Protein AF-A0AAE4T4E2-F1 (afdb_monomer_lite)

Sequence (220 aa):
MDDKKIVLGTFIIVILISVMVYINGGASNVQEKHRLCSAGNLYVLLDVYYPGELRATGYEIKDDRIVLHFHSEGSGDLKVNHANFTISCIPENLSPGLFEVSVDGKTFRPSCEGVLTTPVPSKTSNSERSVWYLASPYNLSKIALIELPEGYSFRELNLENRTLVIKVSTGGNVGSTVVKSELLAEGWEKIIYTDGSSTWRGKKSVMGNGECPVWISPTS

pLDDT: mean 81.19, std 20.77, range [33.19, 98.44]

Foldseek 3Di:
DDDDDDPPPPPPVVVVVVVVVVPPPPPPPPVVPLLFFDAFKEKEKEWEFEFAEKDWDAWDDDSQAIETEIEHPDGHDTDIYIDIYIDRTDGPDPDQVRYWYAYPNDIDTFFFWFDPPDFDDDPDPGDYGYTYTYYYPDQQLQKEKEFDPPQKDWDDWDADPLETETAIAGRDDDRIDIDGHPVSVPRHDWYWYDPPPDIFTKDWDFRGDGRHHIYIYTDD

Radius of gyration: 29.6 Å; chains: 1; bounding box: 60×54×114 Å

Organism: NCBI:txid90909

Secondary structure (DSSP, 8-state):
---------SSSSSTTTTTTTSSSS---------TTEESSEEEEEEEEEEES-EEEEEEEEETTEEEEEEEE----SEEEEEEEEEESSEES---GGGEEEEETTEEE-EEEEE--SS-----SSS-EEEEEEEE-SS-GGGEEEEE--TTEEEEEEEEETTEEEEEEEES---SEEEEE-GGGTS---EEEEE-SS-EEEEEEEE-EEES-PEEEEE--

Structure (mmCIF, N/CA/C/O backbone):
data_AF-A0AAE4T4E2-F1
#
_entry.id   AF-A0AAE4T4E2-F1
#
loop_
_atom_site.group_PDB
_atom_site.id
_atom_site.type_symbol
_atom_site.label_atom_id
_atom_site.label_alt_id
_atom_site.label_comp_id
_atom_site.label_asym_id
_atom_site.label_entity_id
_atom_site.label_seq_id
_atom_site.pdbx_PDB_ins_code
_atom_site.Cartn_x
_atom_site.Cartn_y
_atom_site.Cartn_z
_atom_site.occupancy
_atom_site.B_iso_or_equiv
_atom_site.auth_seq_id
_atom_site.auth_comp_id
_atom_site.auth_asym_id
_atom_site.auth_atom_id
_atom_site.pdbx_PDB_model_num
ATOM 1 N N . MET A 1 1 ? 36.424 -30.338 -86.422 1.00 38.72 1 MET A N 1
ATOM 2 C CA . MET A 1 1 ? 36.812 -29.871 -85.081 1.00 38.72 1 MET A CA 1
ATOM 3 C C . MET A 1 1 ? 36.161 -28.524 -84.868 1.00 38.72 1 MET A C 1
ATOM 5 O O . MET A 1 1 ? 36.076 -27.759 -85.818 1.00 38.72 1 MET A O 1
ATOM 9 N N . ASP A 1 2 ? 35.700 -28.337 -83.641 1.00 34.25 2 ASP A N 1
ATOM 10 C CA . ASP A 1 2 ? 35.340 -27.083 -82.985 1.00 34.25 2 ASP A CA 1
ATOM 11 C C . ASP A 1 2 ? 33.935 -26.479 -83.162 1.00 34.25 2 ASP A C 1
ATOM 13 O O . ASP A 1 2 ? 33.511 -26.002 -84.209 1.00 34.25 2 ASP A O 1
ATOM 17 N N . ASP A 1 3 ? 33.280 -26.486 -81.996 1.00 34.81 3 ASP A N 1
ATOM 18 C CA . ASP A 1 3 ? 32.623 -25.350 -81.357 1.00 34.81 3 ASP A CA 1
ATOM 19 C C . ASP A 1 3 ? 31.150 -25.060 -81.661 1.00 34.81 3 ASP A C 1
ATOM 21 O O . ASP A 1 3 ? 30.750 -24.054 -82.240 1.00 34.81 3 ASP A O 1
ATOM 25 N N . LYS A 1 4 ? 30.315 -25.876 -81.000 1.00 45.84 4 LYS A N 1
ATOM 26 C CA . LYS A 1 4 ? 29.168 -25.362 -80.239 1.00 45.84 4 LYS A CA 1
ATOM 27 C C . LYS A 1 4 ? 29.656 -24.306 -79.238 1.00 45.84 4 LYS A C 1
ATOM 29 O O . LYS A 1 4 ? 30.196 -24.665 -78.193 1.00 45.84 4 LYS A O 1
ATOM 34 N N . LYS A 1 5 ? 29.386 -23.024 -79.495 1.00 42.31 5 LYS A N 1
ATOM 35 C CA . LYS A 1 5 ? 29.423 -21.982 -78.461 1.00 42.31 5 LYS A CA 1
ATOM 36 C C . LYS A 1 5 ? 28.176 -21.095 -78.484 1.00 42.31 5 LYS A C 1
ATOM 38 O O . LYS A 1 5 ? 28.020 -20.218 -79.318 1.00 42.31 5 LYS A O 1
ATOM 43 N N . ILE A 1 6 ? 27.324 -21.368 -77.494 1.00 40.97 6 ILE A N 1
ATOM 44 C CA . ILE A 1 6 ? 26.799 -20.390 -76.531 1.00 40.97 6 ILE A CA 1
ATOM 45 C C . ILE A 1 6 ? 25.967 -19.246 -77.137 1.00 40.97 6 ILE A C 1
ATOM 47 O O . ILE A 1 6 ? 26.426 -18.121 -77.293 1.00 40.97 6 ILE A O 1
ATOM 51 N N . VAL A 1 7 ? 24.672 -19.510 -77.326 1.00 43.94 7 VAL A N 1
ATOM 52 C CA . VAL A 1 7 ? 23.626 -18.492 -77.138 1.00 43.94 7 VAL A CA 1
ATOM 53 C C . VAL A 1 7 ? 23.052 -18.710 -75.739 1.00 43.94 7 VAL A C 1
ATOM 55 O O . VAL A 1 7 ? 22.057 -19.398 -75.547 1.00 43.94 7 VAL A O 1
ATOM 58 N N . LEU A 1 8 ? 23.751 -18.183 -74.736 1.00 39.91 8 LEU A N 1
ATOM 59 C CA . LEU A 1 8 ? 23.249 -18.033 -73.365 1.00 39.91 8 LEU A CA 1
ATOM 60 C C . LEU A 1 8 ? 23.704 -16.670 -72.815 1.00 39.91 8 LEU A C 1
ATOM 62 O O . LEU A 1 8 ? 24.197 -16.544 -71.701 1.00 39.91 8 LEU A O 1
ATOM 66 N N . GLY A 1 9 ? 23.605 -15.645 -73.663 1.00 43.22 9 GLY A N 1
ATOM 67 C CA . GLY A 1 9 ? 24.105 -14.289 -73.428 1.00 43.22 9 GLY A CA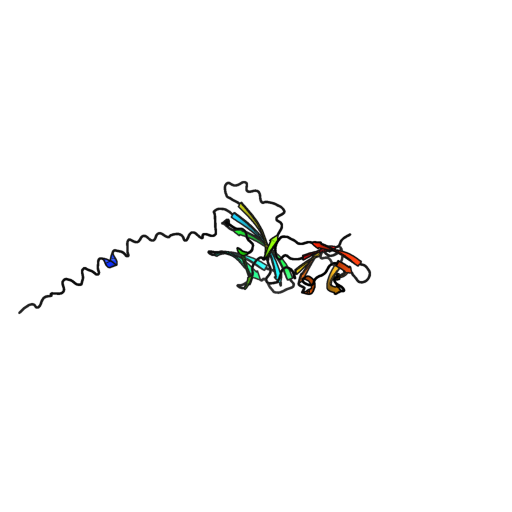 1
ATOM 68 C C . GLY A 1 9 ? 23.012 -13.272 -73.109 1.00 43.22 9 GLY A C 1
ATOM 69 O O . GLY A 1 9 ? 23.119 -12.126 -73.530 1.00 43.22 9 GLY A O 1
ATOM 70 N N . THR A 1 10 ? 21.927 -13.667 -72.432 1.00 47.94 10 THR A N 1
ATOM 71 C CA . THR A 1 10 ? 20.860 -12.705 -72.064 1.00 47.94 10 THR A CA 1
ATOM 72 C C . THR A 1 10 ? 20.158 -12.998 -70.732 1.00 47.94 10 THR A C 1
ATOM 74 O O . THR A 1 10 ? 19.225 -12.294 -70.373 1.00 47.94 10 THR A O 1
ATOM 77 N N . PHE A 1 11 ? 20.631 -13.973 -69.943 1.00 43.72 11 PHE A N 1
ATOM 78 C CA . PHE A 1 11 ? 20.032 -14.309 -68.637 1.00 43.72 11 PHE A CA 1
ATOM 79 C C . PHE A 1 11 ? 20.919 -14.018 -67.411 1.00 43.72 11 PHE A C 1
ATOM 81 O O . PHE A 1 11 ? 20.489 -14.244 -66.287 1.00 43.72 11 PHE A O 1
ATOM 88 N N . ILE A 1 12 ? 22.128 -13.467 -67.593 1.00 47.09 12 ILE A N 1
ATOM 89 C CA . ILE A 1 12 ? 23.074 -13.196 -66.483 1.00 47.09 12 ILE A CA 1
ATOM 90 C C . ILE A 1 12 ? 23.246 -11.690 -66.180 1.00 47.09 12 ILE A C 1
ATOM 92 O O . ILE A 1 12 ? 23.822 -11.327 -65.161 1.00 47.09 12 ILE A O 1
ATOM 96 N N . ILE A 1 13 ? 22.662 -10.784 -66.974 1.00 42.72 13 ILE A N 1
ATOM 97 C CA . ILE A 1 13 ? 22.775 -9.327 -66.733 1.00 42.72 13 ILE A CA 1
ATOM 98 C C . ILE A 1 13 ? 21.615 -8.759 -65.887 1.00 42.72 13 ILE A C 1
ATOM 100 O O . ILE A 1 13 ? 21.721 -7.657 -65.362 1.00 42.72 13 ILE A O 1
ATOM 104 N N . VAL A 1 14 ? 20.550 -9.529 -65.630 1.00 43.84 14 VAL A N 1
ATOM 105 C CA . VAL A 1 14 ? 19.450 -9.086 -64.742 1.00 43.84 14 VAL A CA 1
ATOM 106 C C . VAL A 1 14 ? 19.692 -9.439 -63.265 1.00 43.84 14 VAL A C 1
ATOM 108 O O . VAL A 1 14 ? 19.104 -8.818 -62.388 1.00 43.84 14 VAL A O 1
ATOM 111 N N . ILE A 1 15 ? 20.627 -10.343 -62.948 1.00 45.81 15 ILE A N 1
ATOM 112 C CA . ILE A 1 15 ? 20.915 -10.725 -61.549 1.00 45.81 15 ILE A CA 1
ATOM 113 C C . ILE A 1 15 ? 21.955 -9.800 -60.882 1.00 45.81 15 ILE A C 1
ATOM 115 O O . ILE A 1 15 ? 22.017 -9.721 -59.658 1.00 45.81 15 ILE A O 1
ATOM 119 N N . LEU A 1 16 ? 22.716 -9.007 -61.647 1.00 41.16 16 LEU A N 1
ATOM 120 C CA . LEU A 1 16 ? 23.707 -8.079 -61.078 1.00 41.16 16 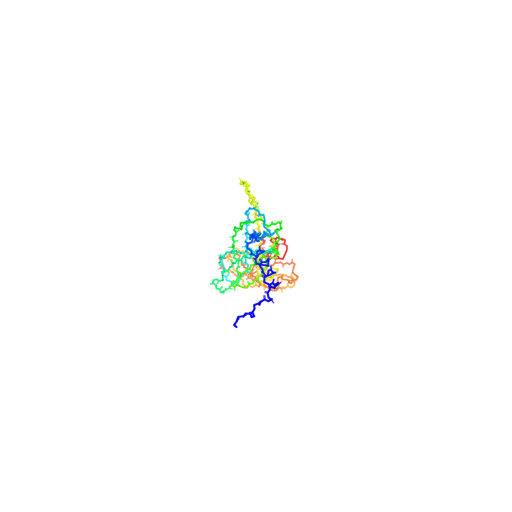LEU A CA 1
ATOM 121 C C . LEU A 1 16 ? 23.150 -6.698 -60.692 1.00 41.16 16 LEU A C 1
ATOM 123 O O . LEU A 1 16 ? 23.793 -5.989 -59.923 1.00 41.16 16 LEU A O 1
ATOM 127 N N . ILE A 1 17 ? 21.934 -6.335 -61.117 1.00 43.47 17 ILE A N 1
ATOM 128 C CA . ILE A 1 17 ? 21.274 -5.094 -60.660 1.00 43.47 17 ILE A CA 1
ATOM 129 C C . ILE A 1 17 ? 20.487 -5.324 -59.354 1.00 43.47 17 ILE A C 1
ATOM 131 O O . ILE A 1 17 ? 20.282 -4.393 -58.581 1.00 43.47 17 ILE A O 1
ATOM 135 N N . SER A 1 18 ? 20.145 -6.571 -59.019 1.00 40.94 18 SER A N 1
ATOM 136 C CA . SER A 1 18 ? 19.473 -6.904 -57.752 1.00 40.94 18 SER A CA 1
ATOM 137 C C . SER A 1 18 ? 20.423 -7.010 -56.551 1.00 40.94 18 SER A C 1
ATOM 139 O O . SER A 1 18 ? 19.967 -6.947 -55.414 1.00 40.94 18 SER A O 1
ATOM 141 N N . VAL A 1 19 ? 21.738 -7.130 -56.772 1.00 41.34 19 VAL A N 1
ATOM 142 C CA . VAL A 1 19 ? 22.741 -7.214 -55.687 1.00 41.34 19 VAL A CA 1
ATOM 143 C C . VAL A 1 19 ? 23.353 -5.844 -55.356 1.00 41.34 19 VAL A C 1
ATOM 145 O O . VAL A 1 19 ? 23.861 -5.640 -54.256 1.00 41.34 19 VAL A O 1
ATOM 148 N N . MET A 1 20 ? 23.213 -4.847 -56.237 1.00 33.91 20 MET A N 1
ATOM 149 C CA . MET A 1 20 ? 23.717 -3.485 -56.001 1.00 33.91 20 MET A CA 1
ATOM 150 C C . MET A 1 20 ? 22.692 -2.532 -55.356 1.00 33.91 20 MET A C 1
ATOM 152 O O . MET A 1 20 ? 22.983 -1.356 -55.164 1.00 33.91 20 MET A O 1
ATOM 156 N N . VAL A 1 21 ? 21.518 -3.040 -54.964 1.00 39.31 21 VAL A N 1
ATOM 157 C CA . VAL A 1 21 ? 20.563 -2.337 -54.081 1.00 39.31 21 VAL A CA 1
ATOM 158 C C . VAL A 1 21 ? 20.722 -2.778 -52.616 1.00 39.31 21 VAL A C 1
ATOM 160 O O . VAL A 1 21 ? 20.246 -2.099 -51.714 1.00 39.31 21 VAL A O 1
ATOM 163 N N . TYR A 1 22 ? 21.478 -3.849 -52.341 1.00 39.44 22 TYR A N 1
ATOM 164 C CA . TYR A 1 22 ? 21.627 -4.395 -50.984 1.00 39.44 22 TYR A CA 1
ATOM 165 C C . TYR A 1 22 ? 22.877 -3.925 -50.217 1.00 39.44 22 TYR A C 1
ATOM 167 O O . TYR A 1 22 ? 23.064 -4.318 -49.071 1.00 39.44 22 TYR A O 1
ATOM 175 N N . ILE A 1 23 ? 23.737 -3.082 -50.809 1.00 44.41 23 ILE A N 1
ATOM 176 C CA . ILE A 1 23 ? 24.996 -2.631 -50.166 1.00 44.41 23 ILE A CA 1
ATOM 177 C C . ILE A 1 23 ? 25.079 -1.099 -49.990 1.00 44.41 23 ILE A C 1
ATOM 179 O O . ILE A 1 23 ? 25.973 -0.611 -49.314 1.00 44.41 23 ILE A O 1
ATOM 183 N N . ASN A 1 24 ? 24.104 -0.324 -50.481 1.00 38.03 24 ASN A N 1
ATOM 184 C CA . ASN A 1 24 ? 24.033 1.131 -50.241 1.00 38.03 24 ASN A CA 1
ATOM 185 C C . ASN A 1 24 ? 22.690 1.609 -49.666 1.00 38.03 24 ASN A C 1
ATOM 187 O O . ASN A 1 24 ? 22.412 2.807 -49.630 1.00 38.03 24 ASN A O 1
ATOM 191 N N . GLY A 1 25 ? 21.875 0.690 -49.147 1.00 33.44 25 GLY A N 1
ATOM 192 C CA . GLY A 1 25 ? 20.844 1.031 -48.174 1.00 33.44 25 GLY A CA 1
ATOM 193 C C . GLY A 1 25 ? 21.526 1.249 -46.836 1.00 33.44 25 GLY A C 1
ATOM 194 O O . GLY A 1 25 ? 21.611 0.320 -46.038 1.00 33.44 25 GLY A O 1
ATOM 195 N N . GLY A 1 26 ? 22.086 2.445 -46.640 1.00 33.19 26 GLY A N 1
ATOM 196 C CA . GLY A 1 26 ? 22.621 2.868 -45.359 1.00 33.19 26 GLY A CA 1
ATOM 197 C C . GLY A 1 26 ? 21.650 2.449 -44.267 1.00 33.19 26 GLY A C 1
ATOM 198 O O . GLY A 1 26 ? 20.480 2.836 -44.291 1.00 33.19 26 GLY A O 1
ATOM 199 N N . ALA A 1 27 ? 22.151 1.632 -43.344 1.00 38.75 27 ALA A N 1
ATOM 200 C CA . ALA A 1 27 ? 21.569 1.453 -42.036 1.00 38.75 27 ALA A CA 1
ATOM 201 C C . ALA A 1 27 ? 21.537 2.839 -41.382 1.00 38.75 27 ALA A C 1
ATOM 203 O O . ALA A 1 27 ? 22.400 3.216 -40.593 1.00 38.75 27 ALA A O 1
ATOM 204 N N . SER A 1 28 ? 20.529 3.633 -41.740 1.00 34.91 28 SER A N 1
ATOM 205 C CA . SER A 1 28 ? 19.923 4.515 -40.779 1.00 34.91 28 SER A CA 1
ATOM 206 C C . SER A 1 28 ? 19.414 3.555 -39.720 1.00 34.91 28 SER A C 1
ATOM 208 O O . SER A 1 28 ? 18.360 2.939 -39.862 1.00 34.91 28 SER A O 1
ATOM 210 N N . ASN A 1 29 ? 20.227 3.378 -38.678 1.00 37.19 29 ASN A N 1
ATOM 211 C CA . ASN A 1 29 ? 19.697 3.261 -37.339 1.00 37.19 29 ASN A CA 1
ATOM 212 C C . ASN A 1 29 ? 18.736 4.443 -37.197 1.00 37.19 29 ASN A C 1
ATOM 214 O O . ASN A 1 29 ? 19.106 5.514 -36.714 1.00 37.19 29 ASN A O 1
ATOM 218 N N . VAL A 1 30 ? 17.501 4.265 -37.670 1.00 40.22 30 VAL A N 1
ATOM 219 C CA . VAL A 1 30 ? 16.350 4.902 -37.069 1.00 40.22 30 VAL A CA 1
ATOM 220 C C . VAL A 1 30 ? 16.374 4.296 -35.686 1.00 40.22 30 VAL A C 1
ATOM 222 O O . VAL A 1 30 ? 15.846 3.217 -35.451 1.00 40.22 30 VAL A O 1
ATOM 225 N N . GLN A 1 31 ? 17.165 4.936 -34.827 1.00 42.56 31 GLN A N 1
ATOM 226 C CA . GLN A 1 31 ? 17.115 4.790 -33.398 1.00 42.56 31 GLN A CA 1
ATOM 227 C C . GLN A 1 31 ? 15.632 4.905 -33.106 1.00 42.56 31 GLN A C 1
ATOM 229 O O . GLN A 1 31 ? 15.051 5.975 -33.310 1.00 42.56 31 GLN A O 1
ATOM 234 N N . GLU A 1 32 ? 15.013 3.755 -32.849 1.00 40.81 32 GLU A N 1
ATOM 235 C CA . GLU A 1 32 ? 13.593 3.633 -32.610 1.00 40.81 32 GLU A CA 1
ATOM 236 C C . GLU A 1 32 ? 13.351 4.544 -31.422 1.00 40.81 32 GLU A C 1
ATOM 238 O O . GLU A 1 32 ? 13.807 4.305 -30.305 1.00 40.81 32 GLU A O 1
ATOM 243 N N . LYS A 1 33 ? 12.863 5.741 -31.737 1.00 44.88 33 LYS A N 1
ATOM 244 C CA . LYS A 1 33 ? 12.811 6.843 -30.799 1.00 44.88 33 LYS A CA 1
ATOM 245 C C . LYS A 1 33 ? 11.698 6.432 -29.862 1.00 44.88 33 LYS A C 1
ATOM 247 O O . LYS A 1 33 ? 10.543 6.648 -30.219 1.00 44.88 33 LYS A O 1
ATOM 252 N N . HIS A 1 34 ? 12.042 5.753 -28.762 1.00 51.84 34 HIS A N 1
ATOM 253 C CA . HIS A 1 34 ? 11.082 5.272 -27.776 1.00 51.84 34 HIS A CA 1
ATOM 254 C C . HIS A 1 34 ? 10.158 6.443 -27.451 1.00 51.84 34 HIS A C 1
ATOM 256 O O . HIS A 1 34 ? 10.552 7.427 -26.821 1.00 51.84 34 HIS A O 1
ATOM 262 N N . ARG A 1 35 ? 8.943 6.377 -28.001 1.00 64.50 35 ARG A N 1
ATOM 263 C CA . ARG A 1 35 ? 8.012 7.509 -28.096 1.00 64.50 35 ARG A CA 1
ATOM 264 C C . ARG A 1 35 ? 7.455 7.909 -26.733 1.00 64.50 35 ARG A C 1
ATOM 266 O O . ARG A 1 35 ? 6.768 8.914 -26.626 1.00 64.50 35 ARG A O 1
ATOM 273 N N . LEU A 1 36 ? 7.766 7.113 -25.715 1.00 72.44 36 LEU A N 1
ATOM 274 C CA . LEU A 1 36 ? 7.359 7.291 -24.338 1.00 72.44 36 LEU A CA 1
ATOM 275 C C . LEU A 1 36 ? 8.031 8.491 -23.668 1.00 72.44 36 LEU A C 1
ATOM 277 O O . LEU A 1 36 ? 7.445 9.085 -22.774 1.00 72.44 36 LEU A O 1
ATOM 281 N N . CYS A 1 37 ? 9.261 8.821 -24.068 1.00 77.25 37 CYS A N 1
ATOM 282 C CA . CYS A 1 37 ? 10.200 9.549 -23.223 1.00 77.25 37 CYS A CA 1
ATOM 283 C C . CYS A 1 37 ? 10.711 10.854 -23.851 1.00 77.25 37 CYS A C 1
ATOM 285 O O . CYS A 1 37 ? 11.265 10.870 -24.950 1.00 77.25 37 CYS A O 1
ATOM 287 N N . SER A 1 38 ? 10.611 11.944 -23.091 1.00 82.19 38 SER A N 1
ATOM 288 C CA . SER A 1 38 ? 11.329 13.202 -23.324 1.00 82.19 38 SER A CA 1
ATOM 289 C C . SER A 1 38 ? 12.626 13.256 -22.503 1.00 82.19 38 SER A C 1
ATOM 291 O O . SER A 1 38 ? 12.815 12.476 -21.565 1.00 82.19 38 SER A O 1
ATOM 293 N N . ALA A 1 39 ? 13.537 14.167 -22.859 1.00 83.56 39 ALA A N 1
ATOM 294 C CA . ALA A 1 39 ? 14.768 14.385 -22.103 1.00 83.56 39 ALA A CA 1
ATOM 295 C C . ALA A 1 39 ? 14.471 14.898 -20.682 1.00 83.56 39 ALA A C 1
ATOM 297 O O . ALA A 1 39 ? 13.580 15.722 -20.479 1.00 83.56 39 ALA A O 1
ATOM 298 N N . GLY A 1 40 ? 15.243 14.434 -19.703 1.00 85.00 40 GLY A N 1
ATOM 299 C CA . GLY A 1 40 ? 15.117 14.827 -18.300 1.00 85.00 40 GLY A CA 1
ATOM 300 C C . GLY A 1 40 ? 15.195 13.633 -17.358 1.00 85.00 40 GLY A C 1
ATOM 301 O O . GLY A 1 40 ? 15.451 12.514 -17.797 1.00 85.00 40 GLY A O 1
ATOM 302 N N . ASN A 1 41 ? 14.964 13.884 -16.071 1.00 87.94 41 ASN A N 1
ATOM 303 C CA . ASN A 1 41 ? 14.926 12.846 -15.043 1.00 87.94 41 ASN A CA 1
ATOM 304 C C . ASN A 1 41 ? 13.558 12.809 -14.357 1.00 87.94 41 ASN A C 1
ATOM 306 O O . ASN A 1 41 ? 13.032 13.841 -13.934 1.00 87.94 41 ASN A O 1
ATOM 310 N N . LEU A 1 42 ? 13.008 11.611 -14.200 1.00 88.94 42 LEU A N 1
ATOM 311 C CA . LEU A 1 42 ? 11.843 11.357 -13.367 1.00 88.94 42 LEU A CA 1
ATOM 312 C C . LEU A 1 42 ? 12.277 10.640 -12.085 1.00 88.94 42 LEU A C 1
ATOM 314 O O . LEU A 1 42 ? 12.846 9.551 -12.135 1.00 88.94 42 LEU A O 1
ATOM 318 N N . TYR A 1 43 ? 11.955 11.232 -10.942 1.00 91.06 43 TYR A N 1
ATOM 319 C CA . TYR A 1 43 ? 12.098 10.622 -9.626 1.00 91.06 43 TYR A CA 1
ATOM 320 C C . TYR A 1 43 ? 10.791 9.929 -9.242 1.00 91.06 43 TYR A C 1
ATOM 322 O O . TYR A 1 43 ? 9.776 10.584 -9.004 1.00 91.06 43 TYR A O 1
ATOM 330 N N . VAL A 1 44 ? 10.804 8.604 -9.181 1.00 91.88 44 VAL A N 1
ATOM 331 C CA . VAL A 1 44 ? 9.648 7.808 -8.758 1.00 91.88 44 VAL A CA 1
ATOM 332 C C . VAL A 1 44 ? 9.870 7.374 -7.324 1.00 91.88 44 VAL A C 1
ATOM 334 O O . VAL A 1 44 ? 10.784 6.596 -7.057 1.00 91.88 44 VAL A O 1
ATOM 337 N N . LEU A 1 45 ? 9.024 7.863 -6.424 1.00 93.19 45 LEU A N 1
ATOM 338 C CA . LEU A 1 45 ? 8.864 7.315 -5.086 1.00 93.19 45 LEU A CA 1
ATOM 339 C C . LEU A 1 45 ? 7.775 6.244 -5.151 1.00 93.19 45 LEU A C 1
ATOM 341 O O . LEU A 1 45 ? 6.709 6.462 -5.733 1.00 93.19 45 LEU A O 1
ATOM 345 N N . LEU A 1 46 ? 8.044 5.074 -4.591 1.00 94.44 46 LEU A N 1
ATOM 346 C CA . LEU A 1 46 ? 7.136 3.940 -4.654 1.00 94.44 46 LEU A CA 1
ATOM 347 C C . LEU A 1 46 ? 7.040 3.254 -3.297 1.00 94.44 46 LEU A C 1
ATOM 349 O O . LEU A 1 46 ? 8.040 2.769 -2.770 1.00 94.44 46 LEU A O 1
ATOM 353 N N . ASP A 1 47 ? 5.810 3.141 -2.803 1.00 95.00 47 ASP A N 1
ATOM 354 C CA . ASP A 1 47 ? 5.479 2.313 -1.649 1.00 95.00 47 ASP A CA 1
ATOM 355 C C . ASP A 1 47 ? 4.836 1.015 -2.139 1.00 95.00 47 ASP A C 1
ATOM 357 O O . ASP A 1 47 ? 3.736 1.013 -2.703 1.00 95.00 47 ASP A O 1
ATOM 361 N N . VAL A 1 48 ? 5.530 -0.107 -1.942 1.00 96.56 48 VAL A N 1
ATOM 362 C CA . VAL A 1 48 ? 5.061 -1.429 -2.365 1.00 96.56 48 VAL A CA 1
ATOM 363 C C . VAL A 1 48 ? 4.591 -2.231 -1.156 1.00 96.56 48 VAL A C 1
ATOM 365 O O . VAL A 1 48 ? 5.397 -2.680 -0.340 1.00 96.56 48 VAL A O 1
ATOM 368 N N . TYR A 1 49 ? 3.282 -2.457 -1.058 1.00 96.31 49 TYR A N 1
ATOM 369 C CA . TYR A 1 49 ? 2.698 -3.333 -0.045 1.00 96.31 49 TYR A CA 1
ATOM 370 C C . TYR A 1 49 ? 2.867 -4.785 -0.483 1.00 96.31 49 TYR A C 1
ATOM 372 O O . TYR A 1 49 ? 2.136 -5.253 -1.362 1.00 96.31 49 TYR A O 1
ATOM 380 N N . TYR A 1 50 ? 3.816 -5.499 0.121 1.00 96.69 50 TYR A N 1
ATOM 381 C CA . TYR A 1 50 ? 4.193 -6.855 -0.291 1.00 96.69 50 TYR A CA 1
ATOM 382 C C . TYR A 1 50 ? 4.479 -7.780 0.909 1.00 96.69 50 TYR A C 1
ATOM 384 O O . TYR A 1 50 ? 4.895 -7.283 1.958 1.00 96.69 50 TYR A O 1
ATOM 392 N N . PRO A 1 51 ? 4.215 -9.101 0.812 1.00 95.62 51 PRO A N 1
ATOM 393 C CA . PRO A 1 51 ? 4.603 -10.057 1.849 1.00 95.62 51 PRO A CA 1
ATOM 394 C C . PRO A 1 51 ? 6.125 -10.193 1.935 1.00 95.62 51 PRO A C 1
ATOM 396 O O . PRO A 1 51 ? 6.751 -10.690 0.999 1.00 95.62 51 PRO A O 1
ATOM 399 N N . GLY A 1 52 ? 6.706 -9.802 3.067 1.00 94.81 52 GLY A N 1
ATOM 400 C CA . GLY A 1 52 ? 8.156 -9.794 3.257 1.00 94.81 52 GLY A CA 1
ATOM 401 C C . GLY A 1 52 ? 8.864 -8.566 2.673 1.00 94.81 52 GLY A C 1
ATOM 402 O O . GLY A 1 52 ? 8.240 -7.602 2.223 1.00 94.81 52 GLY A O 1
ATOM 403 N N . GLU A 1 53 ? 10.194 -8.606 2.737 1.00 95.88 53 GLU A N 1
ATOM 404 C CA . GLU A 1 53 ? 11.067 -7.510 2.309 1.00 95.88 53 GLU A CA 1
ATOM 405 C C . GLU A 1 53 ? 11.345 -7.586 0.801 1.00 95.88 53 GLU A C 1
ATOM 407 O O . GLU A 1 53 ? 11.530 -8.667 0.228 1.00 95.88 53 GLU A O 1
ATOM 412 N N . LEU A 1 54 ? 11.411 -6.419 0.167 1.00 97.31 54 LEU A N 1
ATOM 413 C CA . LEU A 1 54 ? 11.762 -6.251 -1.234 1.00 97.31 54 LEU A CA 1
ATOM 414 C C . LEU A 1 54 ? 13.034 -5.423 -1.377 1.00 97.31 54 LEU A C 1
ATOM 416 O O . LEU A 1 54 ? 13.191 -4.371 -0.759 1.00 97.31 54 LEU A O 1
ATOM 420 N N . ARG A 1 55 ? 13.901 -5.846 -2.295 1.00 97.31 55 ARG A N 1
ATOM 421 C CA . ARG A 1 55 ? 15.062 -5.075 -2.736 1.00 97.31 55 ARG A CA 1
ATOM 422 C C . ARG A 1 55 ? 14.847 -4.602 -4.165 1.00 97.31 55 ARG A C 1
ATOM 424 O O . ARG A 1 55 ? 14.665 -5.421 -5.062 1.00 97.31 55 ARG A O 1
ATOM 431 N N . ALA A 1 56 ? 14.895 -3.292 -4.396 1.00 97.38 56 ALA A N 1
ATOM 432 C CA . ALA A 1 56 ? 14.872 -2.738 -5.749 1.00 97.38 56 ALA A CA 1
ATOM 433 C C . ALA A 1 56 ? 16.127 -3.177 -6.524 1.00 97.38 56 ALA A C 1
ATOM 435 O O . ALA A 1 56 ? 17.244 -3.069 -6.015 1.00 97.38 56 ALA A O 1
ATOM 436 N N . THR A 1 57 ? 15.954 -3.672 -7.750 1.00 97.44 57 THR A N 1
ATOM 437 C CA . THR A 1 57 ? 17.059 -4.177 -8.587 1.00 97.44 57 THR A CA 1
ATOM 438 C C . THR A 1 57 ? 17.308 -3.339 -9.837 1.00 97.44 57 THR A C 1
ATOM 440 O O . THR A 1 57 ? 18.362 -3.476 -10.451 1.00 97.44 57 THR A O 1
ATOM 443 N N . GLY A 1 58 ? 16.375 -2.466 -10.218 1.00 96.88 58 GLY A N 1
ATOM 444 C CA . GLY A 1 58 ? 16.531 -1.562 -11.358 1.00 96.88 58 GLY A CA 1
ATOM 445 C C . GLY A 1 58 ? 15.207 -1.258 -12.046 1.00 96.88 58 GLY A C 1
ATOM 446 O O . GLY A 1 58 ? 14.141 -1.563 -11.519 1.00 96.88 58 GLY A O 1
ATOM 447 N N . TYR A 1 59 ? 15.274 -0.665 -13.233 1.00 96.88 59 TYR A N 1
ATOM 448 C CA . TYR A 1 59 ? 14.108 -0.428 -14.076 1.00 96.88 59 TYR A CA 1
ATOM 449 C C . TYR A 1 59 ? 14.429 -0.728 -15.542 1.00 96.88 59 TYR A C 1
ATOM 451 O O . TYR A 1 59 ? 15.588 -0.691 -15.954 1.00 96.88 59 TYR A O 1
ATOM 459 N N . GLU A 1 60 ? 13.389 -0.996 -16.319 1.00 95.00 60 GLU A N 1
ATOM 460 C CA . GLU A 1 60 ? 13.435 -1.186 -17.765 1.00 95.00 60 GLU A CA 1
ATOM 461 C C . GLU A 1 60 ? 12.405 -0.256 -18.415 1.00 95.00 60 GLU A C 1
ATOM 463 O O . GLU A 1 60 ? 11.269 -0.144 -17.947 1.00 95.00 60 GLU A O 1
ATOM 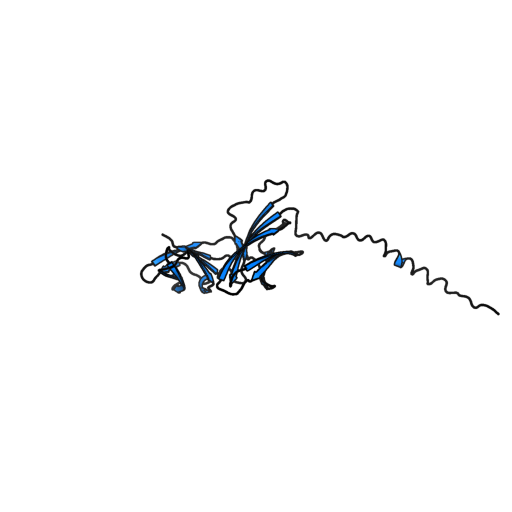468 N N . ILE A 1 61 ? 12.792 0.420 -19.496 1.00 92.00 61 ILE A N 1
ATOM 469 C CA . ILE A 1 61 ? 11.864 1.199 -20.321 1.00 92.00 61 ILE A CA 1
ATOM 470 C C . ILE A 1 61 ? 11.461 0.324 -21.503 1.00 92.00 61 ILE A C 1
ATOM 472 O O . ILE A 1 61 ? 12.313 -0.099 -22.281 1.00 92.00 61 ILE A O 1
ATOM 476 N N . LYS A 1 62 ? 10.161 0.076 -21.635 1.00 89.38 62 LYS A N 1
ATOM 477 C CA . LYS A 1 62 ? 9.541 -0.561 -22.800 1.00 89.38 62 LYS A CA 1
ATOM 478 C C . LYS A 1 62 ? 8.768 0.493 -23.587 1.00 89.38 62 LYS A C 1
ATOM 480 O O . LYS A 1 62 ? 8.540 1.594 -23.091 1.00 89.38 62 LYS A O 1
ATOM 485 N N . ASP A 1 63 ? 8.343 0.163 -24.801 1.00 81.81 63 ASP A N 1
ATOM 486 C CA . ASP A 1 63 ? 7.756 1.144 -25.725 1.00 81.81 63 ASP A CA 1
ATOM 487 C C . ASP A 1 63 ? 6.537 1.896 -25.170 1.00 81.81 63 ASP A C 1
ATOM 489 O O . ASP A 1 63 ? 6.328 3.059 -25.519 1.00 81.81 63 ASP A O 1
ATOM 493 N N . ASP A 1 64 ? 5.755 1.260 -24.293 1.00 86.00 64 ASP A N 1
ATOM 494 C CA . ASP A 1 64 ? 4.518 1.802 -23.723 1.00 86.00 64 ASP A CA 1
ATOM 495 C C . ASP A 1 64 ? 4.527 1.943 -22.191 1.00 86.00 64 ASP A C 1
ATOM 497 O O . ASP A 1 64 ? 3.544 2.424 -21.625 1.00 86.00 64 ASP A O 1
ATOM 501 N N . ARG A 1 65 ? 5.590 1.505 -21.503 1.00 91.38 65 ARG A N 1
ATOM 502 C CA . ARG A 1 65 ? 5.607 1.414 -20.036 1.00 91.38 65 ARG A CA 1
ATOM 503 C C . ARG A 1 65 ? 7.003 1.429 -19.439 1.00 91.38 65 ARG A C 1
ATOM 505 O O . ARG A 1 65 ? 7.991 1.118 -20.099 1.00 91.38 65 ARG A O 1
ATOM 512 N N . ILE A 1 66 ? 7.059 1.700 -18.141 1.00 94.25 66 ILE A N 1
ATOM 513 C CA . ILE A 1 66 ? 8.274 1.591 -17.336 1.00 94.25 66 ILE A CA 1
ATOM 514 C C . ILE A 1 66 ? 8.083 0.468 -16.321 1.00 94.25 66 ILE A C 1
ATOM 516 O O . ILE A 1 66 ? 7.174 0.518 -15.492 1.00 94.25 66 ILE A O 1
ATOM 520 N N . VAL A 1 67 ? 8.944 -0.544 -16.386 1.00 96.56 67 VAL A N 1
ATOM 521 C CA . VAL A 1 67 ? 8.929 -1.683 -15.466 1.00 96.56 67 VAL A CA 1
ATOM 522 C C . VAL A 1 67 ? 9.933 -1.432 -14.347 1.00 96.56 67 VAL A C 1
ATOM 524 O O . VAL A 1 67 ? 11.115 -1.224 -14.598 1.00 96.56 67 VAL A O 1
ATOM 527 N N . LEU A 1 68 ? 9.466 -1.440 -13.104 1.00 97.94 68 LEU A N 1
ATOM 528 C CA . LEU A 1 68 ? 10.258 -1.283 -11.889 1.00 97.94 68 LEU A CA 1
ATOM 529 C C . LEU A 1 68 ? 10.521 -2.672 -11.303 1.00 97.94 68 LEU A C 1
ATOM 531 O O . LEU A 1 68 ? 9.583 -3.385 -10.938 1.00 97.94 68 LEU A O 1
ATOM 535 N N . HIS A 1 69 ? 11.787 -3.071 -11.237 1.00 98.25 69 HIS A N 1
ATOM 536 C CA . HIS A 1 69 ? 12.188 -4.418 -10.850 1.00 98.25 69 HIS A CA 1
ATOM 537 C C . HIS A 1 69 ? 12.575 -4.510 -9.380 1.00 98.25 69 HIS A C 1
ATOM 539 O O . HIS A 1 69 ? 13.304 -3.672 -8.839 1.00 98.25 69 HIS A O 1
ATOM 545 N N .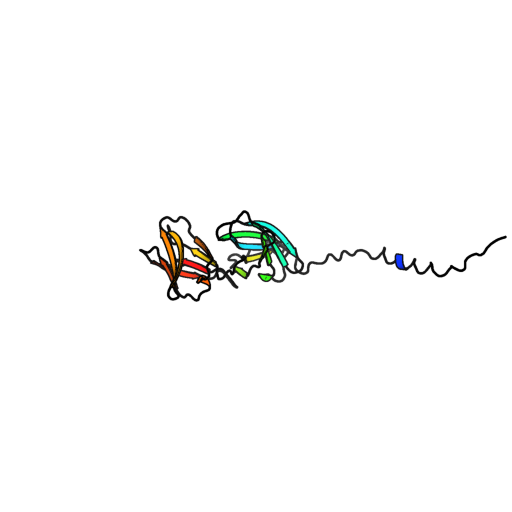 PHE A 1 70 ? 12.113 -5.592 -8.767 1.00 98.44 70 PHE A N 1
ATOM 546 C CA . PHE A 1 70 ? 12.362 -5.954 -7.387 1.00 98.44 70 PHE A CA 1
ATOM 547 C C . PHE A 1 70 ? 12.708 -7.436 -7.275 1.00 98.44 70 PHE A C 1
ATOM 549 O O . PHE A 1 70 ? 12.209 -8.273 -8.033 1.00 98.44 70 PHE A O 1
ATOM 556 N N . HIS A 1 71 ? 13.510 -7.742 -6.263 1.00 97.81 71 HIS A N 1
ATOM 557 C CA . HIS A 1 71 ? 13.753 -9.086 -5.765 1.00 97.81 71 HIS A CA 1
ATOM 558 C C . HIS A 1 71 ? 13.104 -9.247 -4.388 1.00 97.81 71 HIS A C 1
ATOM 560 O O . HIS A 1 71 ? 13.214 -8.342 -3.556 1.00 97.81 71 HIS A O 1
ATOM 566 N N . SER A 1 72 ? 12.436 -10.373 -4.141 1.00 97.00 72 SER A N 1
ATOM 567 C CA . SER A 1 72 ? 11.921 -10.715 -2.815 1.00 97.00 72 SER A CA 1
ATOM 568 C C . SER A 1 72 ? 13.007 -11.389 -1.979 1.00 97.00 72 SER A C 1
ATOM 570 O O . SER A 1 72 ? 13.531 -12.433 -2.353 1.00 97.00 72 SER A O 1
ATOM 572 N N . GLU A 1 73 ? 13.310 -10.822 -0.811 1.00 95.31 73 GLU A N 1
ATOM 573 C CA . GLU A 1 73 ? 14.305 -11.375 0.125 1.00 95.31 73 GLU A CA 1
ATOM 574 C C . GLU A 1 73 ? 13.717 -12.486 1.022 1.00 95.31 73 GLU A C 1
ATOM 576 O O . GLU A 1 73 ? 14.392 -13.024 1.899 1.00 95.31 73 GLU A O 1
ATOM 581 N N . GLY A 1 74 ? 12.442 -12.839 0.832 1.00 86.56 74 GLY A N 1
ATOM 582 C CA . GLY A 1 74 ? 11.763 -13.893 1.578 1.00 86.56 74 GLY A CA 1
ATOM 583 C C . GLY A 1 74 ? 10.271 -13.638 1.763 1.00 86.56 74 GLY A C 1
ATOM 584 O O . GLY A 1 74 ? 9.752 -12.563 1.470 1.00 86.56 74 GLY A O 1
ATOM 585 N N . SER A 1 75 ? 9.571 -14.648 2.279 1.00 87.69 75 SER A N 1
ATOM 586 C CA . SER A 1 75 ? 8.161 -14.542 2.661 1.00 87.69 75 SER A CA 1
ATOM 587 C C . SER A 1 75 ? 8.005 -14.006 4.082 1.00 87.69 75 SER A C 1
ATOM 589 O O . SER A 1 75 ? 8.793 -14.343 4.964 1.00 87.69 75 SER A O 1
ATOM 591 N N . GLY A 1 76 ? 6.931 -13.269 4.337 1.00 91.56 76 GLY A N 1
ATOM 592 C CA . GLY A 1 76 ? 6.568 -12.829 5.679 1.00 91.56 76 GLY A CA 1
ATOM 593 C C . GLY A 1 76 ? 5.234 -12.100 5.689 1.00 91.56 76 GLY A C 1
ATOM 594 O O . GLY A 1 76 ? 4.482 -12.153 4.712 1.00 91.56 76 GLY A O 1
ATOM 595 N N . ASP A 1 77 ? 4.963 -11.407 6.791 1.00 91.56 77 ASP A N 1
ATOM 596 C CA . ASP A 1 77 ? 3.802 -10.528 6.899 1.00 91.56 77 ASP A CA 1
ATOM 597 C C . ASP A 1 77 ? 3.839 -9.425 5.836 1.00 91.56 77 ASP A C 1
ATOM 599 O O . ASP A 1 77 ? 4.894 -9.066 5.301 1.00 91.56 77 ASP A O 1
ATOM 603 N N . LEU A 1 78 ? 2.661 -8.886 5.524 1.00 94.44 78 LEU A N 1
ATOM 604 C CA . LEU A 1 78 ? 2.538 -7.747 4.626 1.00 94.44 78 LEU A CA 1
ATOM 605 C C . LEU A 1 78 ? 3.228 -6.526 5.248 1.00 94.44 78 LEU A C 1
ATOM 607 O O . LEU A 1 78 ? 2.926 -6.153 6.380 1.00 94.44 78 LEU A O 1
ATOM 611 N N . LYS A 1 79 ? 4.115 -5.882 4.492 1.00 93.56 79 LYS A N 1
ATOM 612 C CA . LYS A 1 79 ? 4.815 -4.660 4.905 1.00 93.56 79 LYS A CA 1
ATOM 613 C C . LYS A 1 79 ? 4.820 -3.632 3.783 1.00 93.56 79 LYS A C 1
ATOM 615 O O . LYS A 1 79 ? 4.573 -3.974 2.626 1.00 93.56 79 LYS A O 1
ATOM 620 N N . VAL A 1 80 ? 5.114 -2.381 4.133 1.00 94.31 80 VAL A N 1
ATOM 621 C CA . VAL A 1 80 ? 5.403 -1.330 3.151 1.00 94.31 80 VAL A CA 1
ATOM 622 C C . VAL A 1 80 ? 6.891 -1.362 2.829 1.00 94.31 80 VAL A C 1
ATOM 624 O O . VAL A 1 80 ? 7.718 -1.206 3.722 1.00 94.31 80 VAL A O 1
ATOM 627 N N . ASN A 1 81 ? 7.222 -1.562 1.558 1.00 95.81 81 ASN A N 1
ATOM 628 C CA . ASN A 1 81 ? 8.585 -1.492 1.049 1.00 95.81 81 ASN A CA 1
ATOM 629 C C . ASN A 1 81 ? 8.759 -0.171 0.300 1.00 95.81 81 ASN A C 1
ATOM 631 O O . ASN A 1 81 ? 8.131 0.035 -0.739 1.00 95.81 81 ASN A O 1
ATOM 635 N N . HIS A 1 82 ? 9.600 0.712 0.830 1.00 94.69 82 HIS A N 1
ATOM 636 C CA . HIS A 1 82 ? 9.873 2.017 0.233 1.00 94.69 82 HIS A CA 1
ATOM 637 C C . HIS A 1 82 ? 11.005 1.912 -0.789 1.00 94.69 82 HIS A C 1
ATOM 639 O O . HIS A 1 82 ? 12.082 1.396 -0.483 1.00 94.69 82 HIS A O 1
ATOM 645 N N . ALA A 1 83 ? 10.786 2.432 -1.993 1.00 95.19 83 ALA A N 1
ATOM 646 C CA . ALA A 1 83 ? 11.780 2.436 -3.055 1.00 95.19 83 ALA A CA 1
ATOM 647 C C . ALA A 1 83 ? 11.769 3.745 -3.839 1.00 95.19 83 ALA A C 1
ATOM 649 O O . ALA A 1 83 ? 10.719 4.333 -4.084 1.00 95.19 83 ALA A O 1
ATOM 650 N N . ASN A 1 84 ? 12.956 4.160 -4.278 1.00 94.44 84 ASN A N 1
ATOM 651 C CA . ASN A 1 84 ? 13.146 5.349 -5.095 1.00 94.44 84 ASN A CA 1
ATOM 652 C C . ASN A 1 84 ? 13.878 4.971 -6.381 1.00 94.44 84 ASN A C 1
ATOM 654 O O . ASN A 1 84 ? 14.915 4.308 -6.331 1.00 94.44 84 ASN A O 1
ATOM 658 N N . PHE A 1 85 ? 13.375 5.435 -7.521 1.00 94.06 85 PHE A N 1
ATOM 659 C CA . PHE A 1 85 ? 14.012 5.260 -8.824 1.00 94.06 85 PHE A CA 1
ATOM 660 C C . PHE A 1 85 ? 14.276 6.615 -9.469 1.00 94.06 85 PHE A C 1
ATOM 662 O O . PHE A 1 85 ? 13.418 7.495 -9.449 1.00 94.06 85 PHE A O 1
ATOM 669 N N . THR A 1 86 ? 15.443 6.752 -10.095 1.00 93.69 86 THR A N 1
ATOM 670 C CA . THR A 1 86 ? 15.750 7.873 -10.988 1.00 93.69 86 THR A CA 1
ATOM 671 C C . THR A 1 86 ? 15.754 7.346 -12.412 1.00 93.69 86 THR A C 1
ATOM 673 O O . THR A 1 86 ? 16.676 6.637 -12.818 1.00 93.69 86 THR A O 1
ATOM 676 N N . ILE A 1 87 ? 14.708 7.671 -13.160 1.00 91.31 87 ILE A N 1
ATOM 677 C CA . ILE A 1 87 ? 14.535 7.257 -14.550 1.00 91.31 87 ILE A CA 1
ATOM 678 C C . ILE A 1 87 ? 15.059 8.374 -15.441 1.00 91.31 87 ILE A C 1
ATOM 680 O O . ILE A 1 87 ? 14.639 9.522 -15.311 1.00 91.31 87 ILE A O 1
ATOM 684 N N . SER A 1 88 ? 15.971 8.043 -16.355 1.00 89.31 88 SER A N 1
ATOM 685 C CA . SER A 1 88 ? 16.641 9.005 -17.246 1.00 89.31 88 SER A CA 1
ATOM 686 C C . SER A 1 88 ? 15.771 9.413 -18.438 1.00 89.31 88 SER A C 1
ATOM 688 O O . SER A 1 88 ? 16.217 9.433 -19.585 1.00 89.31 88 SER A O 1
ATOM 690 N N . CYS A 1 89 ? 14.493 9.660 -18.170 1.00 86.88 89 CYS A N 1
ATOM 691 C CA . CYS A 1 89 ? 13.516 10.129 -19.129 1.00 86.88 89 CYS A CA 1
ATOM 692 C C . CYS A 1 89 ? 12.308 10.718 -18.391 1.00 86.88 89 CYS A C 1
ATOM 694 O O . CYS A 1 89 ? 11.988 10.296 -17.278 1.00 86.88 89 CYS A O 1
ATOM 696 N N . ILE A 1 90 ? 11.600 11.654 -19.027 1.00 83.25 90 ILE A N 1
ATOM 697 C CA . ILE A 1 90 ? 10.301 12.131 -18.543 1.00 83.25 90 ILE A CA 1
ATOM 698 C C . ILE A 1 90 ? 9.201 11.701 -19.516 1.00 83.25 90 ILE A C 1
ATOM 700 O O . ILE A 1 90 ? 9.178 12.182 -20.654 1.00 83.25 90 ILE A O 1
ATOM 704 N N . PRO A 1 91 ? 8.265 10.848 -19.078 1.00 83.69 91 PRO A N 1
ATOM 705 C CA . PRO A 1 91 ? 7.076 10.523 -19.848 1.00 83.69 91 PRO A CA 1
ATOM 706 C C . PRO A 1 91 ? 6.141 11.717 -20.037 1.00 83.69 91 PRO A C 1
ATOM 708 O O . PRO A 1 91 ? 6.018 12.565 -19.150 1.00 83.69 91 PRO A O 1
ATOM 711 N N . GLU A 1 92 ? 5.437 11.769 -21.171 1.00 77.75 92 GLU A N 1
ATOM 712 C CA . GLU A 1 92 ? 4.439 12.821 -21.428 1.00 77.75 92 GLU A CA 1
ATOM 713 C C . GLU A 1 92 ? 3.276 12.767 -20.423 1.00 77.75 92 GLU A C 1
ATOM 715 O O . GLU A 1 92 ? 2.826 13.806 -19.935 1.00 77.75 92 GLU A O 1
ATOM 720 N N . ASN A 1 93 ? 2.831 11.555 -20.074 1.00 79.25 93 ASN A N 1
ATOM 721 C CA . ASN A 1 93 ? 1.768 11.300 -19.106 1.00 79.25 93 ASN A CA 1
ATOM 722 C C . ASN A 1 93 ? 2.308 10.512 -17.908 1.00 79.25 93 ASN A C 1
ATOM 724 O O . ASN A 1 93 ? 2.805 9.404 -18.066 1.00 79.25 93 ASN A O 1
ATOM 728 N N . LEU A 1 94 ? 2.149 11.055 -16.704 1.00 81.50 94 LEU A N 1
ATOM 729 C CA . LEU A 1 94 ? 2.561 10.436 -15.446 1.00 81.50 94 LEU A CA 1
ATOM 730 C C . LEU A 1 94 ? 1.374 9.735 -14.771 1.00 81.50 94 LEU A C 1
ATOM 732 O O . LEU A 1 94 ? 1.071 9.962 -13.605 1.00 81.50 94 LEU A O 1
ATOM 736 N N . SER A 1 95 ? 0.646 8.905 -15.514 1.00 85.00 95 SER A N 1
ATOM 737 C CA . SER A 1 95 ? -0.427 8.098 -14.925 1.00 85.00 95 SER A CA 1
ATOM 738 C C . SER A 1 95 ? 0.145 6.852 -14.233 1.00 85.00 95 SER A C 1
ATOM 740 O O . SER A 1 95 ? 1.099 6.279 -14.767 1.00 85.00 95 SER A O 1
ATOM 742 N N . PRO A 1 96 ? -0.461 6.347 -13.140 1.00 84.75 96 PRO A N 1
ATOM 743 C CA . PRO A 1 96 ? -0.045 5.086 -12.515 1.00 84.75 96 PRO A CA 1
ATOM 744 C C . PRO A 1 96 ? 0.041 3.914 -13.507 1.00 84.75 96 PRO A C 1
ATOM 746 O O . PRO A 1 96 ? 0.941 3.086 -13.417 1.00 84.75 96 PRO A O 1
ATOM 749 N N . GLY A 1 97 ? -0.853 3.884 -14.505 1.00 86.06 97 GLY A N 1
ATOM 750 C CA . GLY A 1 97 ? -0.910 2.836 -15.530 1.00 86.06 97 GLY A CA 1
ATOM 751 C C . GLY A 1 97 ? 0.288 2.783 -16.483 1.00 86.06 97 GLY A C 1
ATOM 752 O O . GLY A 1 97 ? 0.431 1.795 -17.198 1.00 86.06 97 GLY A O 1
ATOM 753 N N . LEU A 1 98 ? 1.149 3.806 -16.478 1.00 90.19 98 LEU A N 1
ATOM 754 C CA . LEU A 1 98 ? 2.425 3.801 -17.196 1.00 90.19 98 LEU A CA 1
ATOM 755 C C . LEU A 1 98 ? 3.450 2.860 -16.543 1.00 90.19 98 LEU A C 1
ATOM 757 O O . LEU A 1 98 ? 4.383 2.396 -17.198 1.00 90.19 98 LEU A O 1
ATOM 761 N N . PHE A 1 99 ? 3.301 2.607 -15.246 1.00 93.81 99 PHE A N 1
ATOM 762 C CA . PHE A 1 99 ? 4.264 1.855 -14.462 1.00 93.81 99 PHE A CA 1
ATOM 763 C C . PHE A 1 99 ? 3.788 0.423 -14.242 1.00 93.81 99 PHE A C 1
ATOM 765 O O . PHE A 1 99 ? 2.606 0.137 -14.045 1.00 93.81 99 PHE A O 1
ATOM 772 N N . GLU A 1 100 ? 4.745 -0.491 -14.229 1.00 96.25 100 GLU A N 1
ATOM 773 C CA . GLU A 1 100 ? 4.548 -1.888 -13.877 1.00 96.25 100 GLU A CA 1
ATOM 774 C C . GLU A 1 100 ? 5.587 -2.256 -12.825 1.00 96.25 100 GLU A C 1
ATOM 776 O O . GLU A 1 100 ? 6.761 -1.937 -12.964 1.00 96.25 100 GLU A O 1
ATOM 781 N N . VAL A 1 101 ? 5.168 -2.907 -11.750 1.00 97.81 101 VAL A N 1
ATOM 782 C CA . VAL A 1 101 ? 6.065 -3.423 -10.719 1.00 97.81 101 VAL A CA 1
ATOM 783 C C . VAL A 1 101 ? 6.260 -4.905 -10.982 1.00 97.81 101 VAL A C 1
ATOM 785 O O . VAL A 1 101 ? 5.282 -5.644 -11.056 1.00 97.81 101 VAL A O 1
ATOM 788 N N . SER A 1 102 ? 7.511 -5.338 -11.113 1.00 98.00 102 SER A N 1
ATOM 789 C CA . SER A 1 102 ? 7.894 -6.733 -11.321 1.00 98.00 102 SER A CA 1
ATOM 790 C C . SER A 1 102 ? 8.690 -7.238 -10.123 1.00 98.00 102 SER A C 1
ATOM 792 O O . SER A 1 102 ? 9.846 -6.856 -9.954 1.00 98.00 102 SER A O 1
ATOM 794 N N . VAL A 1 103 ? 8.119 -8.160 -9.350 1.00 97.94 103 VAL A N 1
A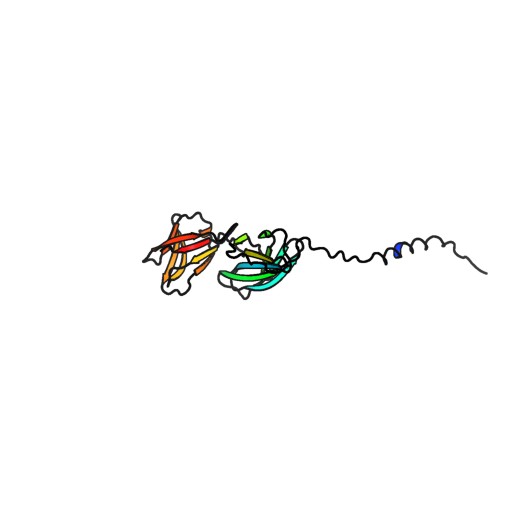TOM 795 C CA . VAL A 1 103 ? 8.821 -8.878 -8.276 1.00 97.94 103 VAL A CA 1
ATOM 796 C C . VAL A 1 103 ? 9.127 -10.291 -8.762 1.00 97.94 103 VAL A C 1
ATOM 798 O O . VAL A 1 103 ? 8.202 -11.076 -8.973 1.00 97.94 103 VAL A O 1
ATOM 801 N N . ASP A 1 104 ? 10.405 -10.603 -8.991 1.00 96.38 104 ASP A N 1
ATOM 802 C CA . ASP A 1 104 ? 10.864 -11.925 -9.465 1.00 96.38 104 ASP A CA 1
ATOM 803 C C . ASP A 1 104 ? 10.052 -12.472 -10.664 1.00 96.38 104 ASP A C 1
ATOM 805 O O . ASP A 1 104 ? 9.677 -13.643 -10.728 1.00 96.38 104 ASP A O 1
ATOM 809 N N . GLY A 1 105 ? 9.727 -11.589 -11.615 1.00 93.31 105 GLY A N 1
ATOM 810 C CA . GLY A 1 105 ? 8.972 -11.904 -12.834 1.00 93.31 105 GLY A CA 1
ATOM 811 C C . GLY A 1 105 ? 7.444 -11.883 -12.694 1.00 93.31 105 GLY A C 1
ATOM 812 O O . GLY A 1 105 ? 6.747 -11.990 -13.701 1.00 93.31 105 GLY A O 1
ATOM 813 N N . LYS A 1 106 ? 6.893 -11.711 -11.485 1.00 96.50 106 LYS A N 1
ATOM 814 C CA . LYS A 1 106 ? 5.454 -11.488 -11.275 1.00 96.50 106 LYS A CA 1
ATOM 815 C C . LYS A 1 106 ? 5.142 -10.001 -11.304 1.00 96.50 106 LYS A C 1
ATOM 817 O O . LYS A 1 106 ? 5.732 -9.230 -10.550 1.00 96.50 106 LYS A O 1
ATOM 822 N N . THR A 1 107 ? 4.181 -9.615 -12.135 1.00 96.38 107 THR A N 1
ATOM 823 C CA . THR A 1 107 ? 3.881 -8.208 -12.404 1.00 96.38 107 THR A CA 1
ATOM 824 C C . THR A 1 107 ? 2.546 -7.760 -11.824 1.00 96.38 107 THR A C 1
ATOM 826 O O . THR A 1 107 ? 1.551 -8.480 -11.908 1.00 96.38 107 THR A O 1
ATOM 829 N N . PHE A 1 108 ? 2.501 -6.537 -11.312 1.00 96.12 108 PHE A N 1
ATOM 830 C CA . PHE A 1 108 ? 1.284 -5.820 -10.927 1.00 96.12 108 PHE A CA 1
ATOM 831 C C . PHE A 1 108 ? 1.469 -4.323 -11.194 1.00 96.12 108 PHE A C 1
ATOM 833 O O . PHE A 1 108 ? 2.572 -3.873 -11.494 1.00 96.12 108 PHE A O 1
ATOM 840 N N . ARG A 1 109 ? 0.392 -3.538 -11.140 1.00 94.50 109 ARG A N 1
ATOM 841 C CA . ARG A 1 109 ? 0.439 -2.105 -11.466 1.00 94.50 109 ARG A CA 1
ATOM 842 C C . ARG A 1 109 ? 0.185 -1.253 -10.231 1.00 94.50 109 ARG A C 1
ATOM 844 O O . ARG A 1 109 ? -0.623 -1.654 -9.392 1.00 94.50 109 ARG A O 1
ATOM 851 N N . PRO A 1 110 ? 0.818 -0.077 -10.123 1.00 92.75 110 PRO A N 1
ATOM 852 C CA . PRO A 1 110 ? 0.376 0.924 -9.170 1.00 92.75 110 PRO A CA 1
ATOM 853 C C . PRO A 1 110 ? -1.056 1.369 -9.492 1.00 92.75 110 PRO A C 1
ATOM 855 O O . PRO A 1 110 ? -1.424 1.518 -10.660 1.00 92.75 110 PRO A O 1
ATOM 858 N N . SER A 1 111 ? -1.866 1.576 -8.457 1.00 90.31 111 SER A N 1
ATOM 859 C CA . SER A 1 111 ? -3.288 1.937 -8.594 1.00 90.31 111 SER A CA 1
ATOM 860 C C . SER A 1 111 ? -3.687 3.178 -7.797 1.00 90.31 111 SER A C 1
ATOM 862 O O . SER A 1 111 ? -4.803 3.672 -7.959 1.00 90.31 111 SER A O 1
ATOM 864 N N . CYS A 1 112 ? -2.781 3.688 -6.960 1.00 89.56 112 CYS A N 1
ATOM 865 C CA . CYS A 1 112 ? -2.971 4.900 -6.178 1.00 89.56 112 CYS A CA 1
ATOM 866 C C . CYS A 1 112 ? -1.843 5.889 -6.454 1.00 89.56 112 CYS A C 1
ATOM 868 O O . CYS A 1 112 ? -0.663 5.528 -6.420 1.00 89.56 112 CYS A O 1
ATOM 870 N N . GLU A 1 113 ? -2.225 7.138 -6.689 1.00 85.88 113 GLU A N 1
ATOM 871 C CA . GLU A 1 113 ? -1.321 8.280 -6.697 1.00 85.88 113 GLU A CA 1
ATOM 872 C C . GLU A 1 113 ? -1.308 8.899 -5.300 1.00 85.88 113 GLU A C 1
ATOM 874 O O . GLU A 1 113 ? -2.342 9.353 -4.802 1.00 85.88 113 GLU A O 1
ATOM 879 N N . GLY A 1 114 ? -0.141 8.863 -4.656 1.00 72.56 114 GLY A N 1
ATOM 880 C CA . GLY A 1 114 ? 0.068 9.431 -3.331 1.00 72.56 114 GLY A CA 1
ATOM 881 C C . GLY A 1 114 ? 0.182 10.953 -3.373 1.00 72.56 114 GLY A C 1
ATOM 882 O O . GLY A 1 114 ? 0.442 11.558 -4.413 1.00 72.56 114 GLY A O 1
ATOM 883 N N . VAL A 1 115 ? 0.018 11.600 -2.220 1.00 59.28 115 VAL A N 1
ATOM 884 C CA . VAL A 1 115 ? 0.207 13.052 -2.107 1.00 59.28 115 VAL A CA 1
ATOM 885 C C . VAL A 1 115 ? 1.696 13.372 -1.967 1.00 59.28 115 VAL A C 1
ATOM 887 O O . VAL A 1 115 ? 2.271 13.221 -0.892 1.00 59.28 115 VAL A O 1
ATOM 890 N N . LEU A 1 116 ? 2.326 13.874 -3.033 1.00 59.41 116 LEU A N 1
ATOM 891 C CA . LEU A 1 116 ? 3.634 14.524 -2.927 1.00 59.41 116 LEU A CA 1
ATOM 892 C C . LEU A 1 116 ? 3.485 15.835 -2.150 1.00 59.41 116 LEU A C 1
ATOM 894 O O . LEU A 1 116 ? 3.029 16.844 -2.683 1.00 59.41 116 LEU A O 1
ATOM 898 N N . THR A 1 117 ? 3.876 15.837 -0.880 1.00 42.47 117 THR A N 1
ATOM 899 C CA . THR A 1 117 ? 3.840 17.042 -0.035 1.00 42.47 117 THR A CA 1
ATOM 900 C C . THR A 1 117 ? 4.935 18.053 -0.382 1.00 42.47 117 THR A C 1
ATOM 902 O O . THR A 1 117 ? 4.855 19.205 0.043 1.00 42.47 117 THR A O 1
ATOM 905 N N . THR A 1 118 ? 5.914 17.670 -1.207 1.00 42.69 118 THR A N 1
ATOM 906 C CA . THR A 1 118 ? 7.010 18.548 -1.625 1.00 42.69 118 THR A CA 1
ATOM 907 C C . THR A 1 118 ? 7.272 18.406 -3.126 1.00 42.69 118 THR A C 1
ATOM 909 O O . THR A 1 118 ? 7.727 17.348 -3.564 1.00 42.69 118 THR A O 1
ATOM 912 N N . PRO A 1 119 ? 7.034 19.451 -3.940 1.00 45.44 119 PRO A N 1
ATOM 913 C CA . PRO A 1 119 ? 7.580 19.514 -5.290 1.00 45.44 119 PRO A CA 1
ATOM 914 C C . PRO A 1 119 ? 9.108 19.509 -5.194 1.00 45.44 119 PRO A C 1
ATOM 916 O O . PRO A 1 119 ? 9.668 20.322 -4.458 1.00 45.44 119 PRO A O 1
ATOM 919 N N . VAL A 1 120 ? 9.794 18.628 -5.924 1.00 50.12 120 VAL A N 1
ATOM 920 C CA . VAL A 1 120 ? 11.254 18.723 -6.062 1.00 50.12 120 VAL A CA 1
ATOM 921 C C . VAL A 1 120 ? 11.550 19.940 -6.948 1.00 50.12 120 VAL A C 1
ATOM 923 O O . VAL A 1 120 ? 11.138 19.949 -8.110 1.00 50.12 120 VAL A O 1
ATOM 926 N N . PRO A 1 121 ? 12.200 21.004 -6.441 1.00 42.00 121 PRO A N 1
ATOM 927 C CA . PRO A 1 121 ? 12.484 22.182 -7.251 1.00 42.00 121 PRO A CA 1
ATOM 928 C C . PRO A 1 121 ? 13.629 21.866 -8.220 1.00 42.00 121 PRO A C 1
ATOM 930 O O . PRO A 1 121 ? 14.763 21.681 -7.780 1.00 42.00 121 PRO A O 1
ATOM 933 N N . SER A 1 122 ? 13.374 21.858 -9.531 1.00 46.50 122 SER A N 1
ATOM 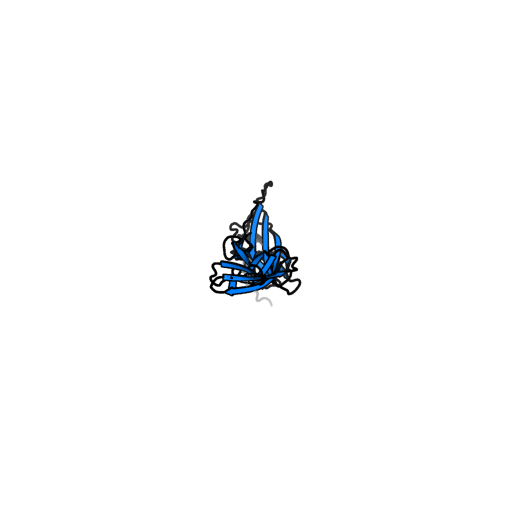934 C CA . SER A 1 122 ? 14.450 21.731 -10.521 1.00 46.50 122 SER A CA 1
ATOM 935 C C . SER A 1 122 ? 15.220 23.056 -10.612 1.00 46.50 122 SER A C 1
ATOM 937 O O . SER A 1 122 ? 14.706 24.051 -11.127 1.00 46.50 122 SER A O 1
ATOM 939 N N . LYS A 1 123 ? 16.455 23.099 -10.101 1.00 42.84 123 LYS A N 1
ATOM 940 C CA . LYS A 1 123 ? 17.381 24.240 -10.283 1.00 42.84 123 LYS A CA 1
ATOM 941 C C . LYS A 1 123 ? 18.301 24.091 -11.504 1.00 42.84 123 LYS A C 1
ATOM 943 O O . LYS A 1 123 ? 19.187 24.920 -11.699 1.00 42.84 123 LYS A O 1
ATOM 948 N N . THR A 1 124 ? 18.132 23.045 -12.307 1.00 44.56 124 THR A N 1
ATOM 949 C CA . THR A 1 124 ? 18.998 22.719 -13.447 1.00 44.56 124 THR A CA 1
ATOM 950 C C . THR A 1 124 ? 18.285 23.002 -14.775 1.00 44.56 124 THR A C 1
ATOM 952 O O . THR A 1 124 ? 17.062 23.053 -14.845 1.00 44.56 124 THR A O 1
ATOM 955 N N . SER A 1 125 ? 19.048 23.207 -15.855 1.00 49.38 125 SER A N 1
ATOM 956 C CA . SER A 1 125 ? 18.520 23.377 -17.223 1.00 49.38 125 SER A CA 1
ATOM 957 C C . SER A 1 125 ? 17.871 22.108 -17.796 1.00 49.38 125 SER A C 1
ATOM 959 O O . SER A 1 125 ? 17.378 22.129 -18.921 1.00 49.38 125 SER A O 1
ATOM 961 N N . ASN A 1 126 ? 17.903 21.005 -17.046 1.00 55.09 126 ASN A N 1
ATOM 962 C CA . ASN A 1 126 ? 17.287 19.738 -17.397 1.00 55.09 126 ASN A CA 1
ATOM 963 C C . ASN A 1 126 ? 15.947 19.640 -16.666 1.00 55.09 126 ASN A C 1
ATOM 965 O O . ASN A 1 126 ? 15.872 19.888 -15.466 1.00 55.09 126 ASN A O 1
ATOM 969 N N . SER A 1 127 ? 14.885 19.269 -17.378 1.00 71.12 127 SER A N 1
ATOM 970 C CA . SER A 1 127 ? 13.593 19.003 -16.754 1.00 71.12 127 SER A CA 1
ATOM 971 C C . SER A 1 127 ? 13.723 17.866 -15.738 1.00 71.12 127 SER A C 1
ATOM 973 O O . SER A 1 127 ? 14.216 16.784 -16.060 1.00 71.12 127 SER A O 1
ATOM 975 N N . GLU A 1 128 ? 13.264 18.116 -14.515 1.00 79.88 128 GLU A N 1
ATOM 976 C CA . GLU A 1 128 ? 13.149 17.128 -13.444 1.00 79.88 128 GLU A CA 1
ATOM 977 C C . GLU A 1 128 ? 11.685 17.068 -12.995 1.00 79.88 128 GLU A C 1
ATOM 979 O O . GLU A 1 128 ? 11.015 18.098 -12.886 1.00 79.88 128 GLU A O 1
ATOM 984 N N . ARG A 1 129 ? 11.165 15.860 -12.768 1.00 82.44 129 ARG A N 1
ATOM 985 C CA . ARG A 1 129 ? 9.813 15.636 -12.235 1.00 82.44 129 ARG A CA 1
ATOM 986 C C . ARG A 1 129 ? 9.841 14.584 -11.143 1.00 82.44 129 ARG A C 1
ATOM 988 O O . ARG A 1 129 ? 10.728 13.736 -11.126 1.00 82.44 129 ARG A O 1
ATOM 995 N N . SER A 1 130 ? 8.842 14.610 -10.271 1.00 85.38 130 SER A N 1
ATOM 996 C CA . SER A 1 130 ? 8.668 13.593 -9.237 1.00 85.38 130 SER A CA 1
ATOM 997 C C . SER A 1 130 ? 7.238 13.094 -9.206 1.00 85.38 130 SER A C 1
ATOM 999 O O . SER A 1 130 ? 6.311 13.864 -9.450 1.00 85.38 130 SER A O 1
ATOM 1001 N N . VAL A 1 131 ? 7.077 11.813 -8.895 1.00 87.19 131 VAL A N 1
ATOM 1002 C CA . VAL A 1 131 ? 5.786 11.143 -8.706 1.00 87.19 131 VAL A CA 1
ATOM 1003 C C . VAL A 1 131 ? 5.870 10.224 -7.499 1.00 87.19 131 VAL A C 1
ATOM 1005 O O . VAL A 1 131 ? 6.940 9.687 -7.209 1.00 87.19 131 VAL A O 1
ATOM 1008 N N . TRP A 1 132 ? 4.749 10.038 -6.808 1.00 90.50 132 TRP A N 1
ATOM 1009 C CA . TRP A 1 132 ? 4.632 9.049 -5.746 1.00 90.50 132 TRP A CA 1
ATOM 1010 C C . TRP A 1 132 ? 3.448 8.140 -6.025 1.00 90.50 132 TRP A C 1
ATOM 1012 O O . TRP A 1 132 ? 2.314 8.606 -6.141 1.00 90.50 132 TRP A O 1
ATOM 1022 N N . TYR A 1 133 ? 3.712 6.842 -6.120 1.00 93.25 133 TYR A N 1
ATOM 1023 C CA . TYR A 1 133 ? 2.663 5.845 -6.268 1.00 93.25 133 TYR A CA 1
ATOM 1024 C C . TYR A 1 133 ? 2.702 4.813 -5.156 1.00 93.25 133 TYR A C 1
ATOM 1026 O O . TYR A 1 133 ? 3.731 4.568 -4.524 1.00 93.25 133 TYR A O 1
ATOM 1034 N N . LEU A 1 134 ? 1.557 4.166 -4.978 1.00 94.44 134 LEU A N 1
ATOM 1035 C CA . LEU A 1 134 ? 1.411 3.008 -4.119 1.00 94.44 134 LEU A CA 1
ATOM 1036 C C . LEU A 1 134 ? 1.002 1.814 -4.981 1.00 94.44 134 LEU A C 1
ATOM 1038 O O . LEU A 1 134 ? 0.156 1.925 -5.877 1.00 94.44 134 LEU A O 1
ATOM 1042 N N . ALA A 1 135 ? 1.630 0.672 -4.721 1.00 95.94 135 ALA A N 1
ATOM 1043 C CA . ALA A 1 135 ? 1.430 -0.549 -5.485 1.00 95.94 135 ALA A CA 1
ATOM 1044 C C . ALA A 1 135 ? 1.323 -1.767 -4.569 1.00 95.94 135 ALA A C 1
ATOM 1046 O O . ALA A 1 135 ? 1.918 -1.826 -3.494 1.00 95.94 135 ALA A O 1
ATOM 1047 N N . SER A 1 136 ? 0.577 -2.772 -5.012 1.00 96.38 136 SER A N 1
ATOM 1048 C CA . SER A 1 136 ? 0.510 -4.072 -4.353 1.00 96.38 136 SER A CA 1
ATOM 1049 C C . SER A 1 136 ? 0.060 -5.137 -5.350 1.00 96.38 136 SER A C 1
ATOM 1051 O O . SER A 1 136 ? -0.701 -4.823 -6.266 1.00 96.38 136 SER A O 1
ATOM 1053 N N . PRO A 1 137 ? 0.458 -6.408 -5.171 1.00 95.50 137 PRO A N 1
ATOM 1054 C CA . PRO A 1 137 ? -0.201 -7.527 -5.838 1.00 95.50 137 PRO A CA 1
ATOM 1055 C C . PRO A 1 137 ? -1.631 -7.773 -5.313 1.00 95.50 137 PRO A C 1
ATOM 1057 O O . PRO A 1 137 ? -2.330 -8.638 -5.838 1.00 95.50 137 PRO A O 1
ATOM 1060 N N . TYR A 1 138 ? -2.065 -7.064 -4.265 1.00 94.94 138 TYR A N 1
ATOM 1061 C CA . TYR A 1 138 ? -3.407 -7.140 -3.692 1.00 94.94 138 TYR A CA 1
ATOM 1062 C C . TYR A 1 138 ? -4.212 -5.866 -3.971 1.00 94.94 138 TYR A C 1
ATOM 1064 O O . TYR A 1 138 ? -3.653 -4.820 -4.282 1.00 94.94 138 TYR A O 1
ATOM 1072 N N . ASN A 1 139 ? -5.533 -5.950 -3.802 1.00 93.44 139 ASN A N 1
ATOM 1073 C CA . ASN A 1 139 ? -6.408 -4.781 -3.855 1.00 93.44 139 ASN A CA 1
ATOM 1074 C C . ASN A 1 139 ? -6.049 -3.813 -2.713 1.00 93.44 139 ASN A C 1
ATOM 1076 O O . ASN A 1 139 ? -6.132 -4.184 -1.537 1.00 93.44 139 ASN A O 1
ATOM 1080 N N . LEU A 1 140 ? -5.649 -2.589 -3.057 1.00 93.62 140 LEU A N 1
ATOM 1081 C CA . LEU A 1 140 ? -5.171 -1.605 -2.086 1.00 93.62 140 LEU A CA 1
ATOM 1082 C C . LEU A 1 140 ? -6.302 -1.127 -1.169 1.00 93.62 140 LEU A C 1
ATOM 1084 O O . LEU A 1 140 ? -6.049 -0.876 0.003 1.00 93.62 140 LEU A O 1
ATOM 1088 N N . SER A 1 141 ? -7.560 -1.110 -1.626 1.00 91.88 141 SER A N 1
ATOM 1089 C CA . SER A 1 141 ? -8.711 -0.783 -0.761 1.00 91.88 141 SER A CA 1
ATOM 1090 C C . SER A 1 141 ? -8.987 -1.835 0.324 1.00 91.88 141 SER A C 1
ATOM 1092 O O . SER A 1 141 ? -9.750 -1.574 1.253 1.00 91.88 141 SER A O 1
ATOM 1094 N N . LYS A 1 142 ? -8.350 -3.012 0.240 1.00 95.00 142 LYS A N 1
ATOM 1095 C CA . LYS A 1 142 ? -8.376 -4.072 1.265 1.00 95.00 142 LYS A CA 1
ATOM 1096 C C . LYS A 1 142 ? -7.131 -4.088 2.150 1.00 95.00 142 LYS A C 1
ATOM 1098 O O . LYS A 1 142 ? -6.901 -5.054 2.882 1.00 95.00 142 LYS A O 1
ATOM 1103 N N . ILE A 1 143 ? -6.307 -3.048 2.069 1.00 95.75 143 ILE A N 1
ATOM 1104 C CA . ILE A 1 143 ? -5.130 -2.858 2.908 1.00 95.75 143 ILE A CA 1
ATOM 1105 C C . ILE A 1 143 ? -5.344 -1.613 3.762 1.00 95.75 143 ILE A C 1
ATOM 1107 O O . ILE A 1 143 ? -5.789 -0.575 3.271 1.00 95.75 143 ILE A O 1
ATOM 1111 N N . ALA A 1 144 ? -5.015 -1.717 5.045 1.00 95.06 144 ALA A N 1
ATOM 1112 C CA . ALA A 1 144 ? -5.016 -0.600 5.967 1.00 95.06 144 ALA A CA 1
ATOM 1113 C C . ALA A 1 144 ? -3.648 -0.407 6.618 1.00 95.06 144 ALA A C 1
ATOM 1115 O O . ALA A 1 144 ? -3.028 -1.368 7.072 1.00 95.06 144 ALA A O 1
ATOM 1116 N N . LEU A 1 145 ? -3.221 0.850 6.709 1.00 94.94 145 LEU A N 1
ATOM 1117 C CA . LEU A 1 145 ? -2.201 1.285 7.652 1.00 94.94 145 LEU A CA 1
ATOM 1118 C C . LEU A 1 145 ? -2.924 1.723 8.927 1.00 94.94 145 LEU A C 1
ATOM 1120 O O . LEU A 1 145 ? -3.662 2.709 8.915 1.00 94.94 145 LEU A O 1
ATOM 1124 N N . ILE A 1 146 ? -2.750 0.971 10.007 1.00 95.56 146 ILE A N 1
ATOM 1125 C CA . ILE A 1 146 ? -3.411 1.223 11.286 1.00 95.56 146 ILE A CA 1
ATOM 1126 C C . ILE A 1 146 ? -2.375 1.768 12.257 1.00 95.56 146 ILE A C 1
ATOM 1128 O O . ILE A 1 146 ? -1.502 1.029 12.705 1.00 95.56 146 ILE A O 1
ATOM 1132 N N . GLU A 1 147 ? -2.482 3.046 12.605 1.00 95.19 147 GLU A N 1
ATOM 1133 C CA . GLU A 1 147 ? -1.771 3.605 13.753 1.00 95.19 147 GLU A CA 1
ATOM 1134 C C . GLU A 1 147 ? -2.374 3.074 15.045 1.00 95.19 147 GLU A C 1
ATOM 1136 O O . GLU A 1 147 ? -3.595 2.913 15.166 1.00 95.19 147 GLU A O 1
ATOM 1141 N N . LEU A 1 148 ? -1.504 2.798 16.008 1.00 93.62 148 LEU A N 1
ATOM 1142 C CA . LEU A 1 148 ? -1.864 2.203 17.283 1.00 93.62 148 LEU A CA 1
ATOM 1143 C C . LEU A 1 148 ? -1.695 3.235 18.403 1.00 93.62 148 LEU A C 1
ATOM 1145 O O . LEU A 1 148 ? -0.765 4.042 18.350 1.00 93.62 148 LEU A O 1
ATOM 1149 N N . PRO A 1 149 ? -2.566 3.222 19.428 1.00 90.50 149 PRO A N 1
ATOM 1150 C CA . PRO A 1 149 ? -2.324 3.991 20.641 1.00 90.50 149 PRO A CA 1
ATOM 1151 C C . PRO A 1 149 ? -0.963 3.639 21.263 1.00 90.50 149 PRO A C 1
ATOM 1153 O O . PRO A 1 149 ? -0.497 2.501 21.165 1.00 90.50 149 PRO A O 1
ATOM 1156 N N . GLU A 1 150 ? -0.330 4.607 21.923 1.00 89.56 150 GLU A N 1
ATOM 1157 C CA . GLU A 1 150 ? 0.995 4.423 22.521 1.00 89.56 150 GLU A CA 1
ATOM 1158 C C . GLU A 1 150 ? 1.009 3.265 23.534 1.00 89.56 150 GLU A C 1
ATOM 1160 O O . GLU A 1 150 ? 0.144 3.171 24.405 1.00 89.56 150 GLU A O 1
ATOM 1165 N N . GLY A 1 151 ? 1.994 2.369 23.413 1.00 90.56 151 GLY A N 1
ATOM 1166 C CA . GLY A 1 151 ? 2.138 1.195 24.280 1.00 90.56 151 GLY A CA 1
ATOM 1167 C C . GLY A 1 151 ? 1.265 -0.008 23.899 1.00 90.56 151 GLY A C 1
ATOM 1168 O O . GLY A 1 151 ? 1.270 -1.012 24.622 1.00 90.56 151 GLY A O 1
ATOM 1169 N N . TYR A 1 152 ? 0.534 0.051 22.779 1.00 93.38 152 TYR A N 1
ATOM 1170 C CA . TYR A 1 152 ? -0.332 -1.031 22.308 1.00 93.38 152 TYR A CA 1
ATOM 1171 C C . TYR A 1 152 ? 0.199 -1.729 21.049 1.00 93.38 152 TYR A C 1
ATOM 1173 O O . TYR A 1 152 ? 0.908 -1.152 20.232 1.00 93.38 152 TYR A O 1
ATOM 1181 N N . SER A 1 153 ? -0.171 -3.002 20.888 1.00 93.69 153 SER A N 1
ATOM 1182 C CA . SER A 1 153 ? 0.029 -3.806 19.675 1.00 93.69 153 SER A CA 1
ATOM 1183 C C . SER A 1 153 ? -1.307 -4.170 19.045 1.00 93.69 153 SER A C 1
ATOM 1185 O O . SER A 1 153 ? -2.278 -4.426 19.758 1.00 93.69 153 SER A O 1
ATOM 1187 N N . PHE A 1 154 ? -1.338 -4.274 17.719 1.00 94.69 154 PHE A N 1
ATOM 1188 C CA . PHE A 1 154 ? -2.475 -4.831 16.993 1.00 94.69 154 PHE A CA 1
ATOM 1189 C C . PHE A 1 154 ? -2.670 -6.315 17.325 1.00 94.69 154 PHE A C 1
ATOM 1191 O O . PHE A 1 154 ? -1.702 -7.068 17.439 1.00 94.69 154 PHE A O 1
ATOM 1198 N N . ARG A 1 155 ? -3.929 -6.740 17.461 1.00 95.12 155 ARG A N 1
ATOM 1199 C CA . ARG A 1 155 ? -4.305 -8.148 17.650 1.00 95.12 155 ARG A CA 1
ATOM 1200 C C . ARG A 1 155 ? -5.174 -8.652 16.516 1.00 95.12 155 ARG A C 1
ATOM 1202 O O . ARG A 1 155 ? -4.875 -9.684 15.929 1.00 95.12 155 ARG A O 1
ATOM 1209 N N . GLU A 1 156 ? -6.274 -7.956 16.263 1.00 96.06 156 GLU A N 1
ATOM 1210 C CA . GLU A 1 156 ? -7.325 -8.452 15.385 1.00 96.06 156 GLU A CA 1
ATOM 1211 C C . GLU A 1 156 ? -8.176 -7.298 14.851 1.00 96.06 156 GLU A C 1
ATOM 1213 O O . GLU A 1 156 ? -8.322 -6.256 15.496 1.00 96.06 156 GLU A O 1
ATOM 1218 N N . LEU A 1 157 ? -8.771 -7.521 13.683 1.00 96.81 157 LEU A N 1
ATOM 1219 C CA . LEU A 1 157 ? -9.752 -6.644 13.064 1.00 96.81 157 LEU A CA 1
ATOM 1220 C C . LEU A 1 157 ? -11.082 -7.390 12.938 1.00 96.81 157 LEU A C 1
ATOM 1222 O O . LEU A 1 157 ? -11.113 -8.467 12.350 1.00 96.81 157 LEU A O 1
ATOM 1226 N N . ASN A 1 158 ? -12.165 -6.804 13.444 1.00 96.94 158 ASN A N 1
ATOM 1227 C CA . ASN A 1 158 ? -13.521 -7.342 13.337 1.00 96.94 158 ASN A CA 1
ATOM 1228 C C . ASN A 1 158 ? -14.483 -6.289 12.784 1.00 96.94 158 ASN A C 1
ATOM 1230 O O . ASN A 1 158 ? -14.226 -5.088 12.886 1.00 96.94 158 ASN A O 1
ATOM 1234 N N . LEU A 1 159 ? -15.610 -6.738 12.231 1.00 96.31 159 LEU A N 1
ATOM 1235 C CA . LEU A 1 159 ? -16.701 -5.864 11.815 1.00 96.31 159 LEU A CA 1
ATOM 1236 C C . LEU A 1 159 ? -17.980 -6.230 12.568 1.00 96.31 159 LEU A C 1
ATOM 1238 O O . LEU A 1 159 ? -18.508 -7.328 12.425 1.00 96.31 159 LEU A O 1
ATOM 1242 N N . GLU A 1 160 ? -18.498 -5.282 13.342 1.00 95.62 160 GLU A N 1
ATOM 1243 C CA . GLU A 1 160 ? -19.700 -5.460 14.155 1.00 95.62 160 GLU A CA 1
ATOM 1244 C C . GLU A 1 160 ? -20.655 -4.296 13.899 1.00 95.62 160 GLU A C 1
ATOM 1246 O O . GLU A 1 160 ? -20.316 -3.143 14.152 1.00 95.62 160 GLU A O 1
ATOM 1251 N N . ASN A 1 161 ? -21.859 -4.561 13.381 1.00 94.31 161 ASN A N 1
ATOM 1252 C CA . ASN A 1 161 ? -22.880 -3.527 13.149 1.00 94.31 161 ASN A CA 1
ATOM 1253 C C . ASN A 1 161 ? -22.337 -2.277 12.411 1.00 94.31 161 ASN A C 1
ATOM 1255 O O . ASN A 1 161 ? -22.522 -1.148 12.869 1.00 94.31 161 ASN A O 1
ATOM 1259 N N . ARG A 1 162 ? -21.621 -2.474 11.289 1.00 95.56 162 ARG A N 1
ATOM 1260 C CA . ARG A 1 162 ? -20.945 -1.412 10.500 1.00 95.56 162 ARG A CA 1
ATOM 1261 C C . ARG A 1 162 ? -19.862 -0.631 11.268 1.00 95.56 162 ARG A C 1
ATOM 1263 O O . ARG A 1 162 ? -19.443 0.441 10.829 1.00 95.56 162 ARG A O 1
ATOM 1270 N N . THR A 1 163 ? -19.395 -1.159 12.397 1.00 97.31 163 THR A N 1
ATOM 1271 C CA . THR A 1 163 ? -18.278 -0.624 13.180 1.00 97.31 163 THR A CA 1
ATOM 1272 C C . THR A 1 163 ? -17.068 -1.525 13.013 1.00 97.31 163 THR A C 1
ATOM 1274 O O . THR A 1 163 ? -17.114 -2.707 13.348 1.00 97.31 163 THR A O 1
ATOM 1277 N N . LEU A 1 164 ? -15.983 -0.959 12.500 1.00 97.62 164 LEU A N 1
ATOM 1278 C CA . LEU A 1 164 ? -14.699 -1.627 12.408 1.00 97.62 164 LEU A CA 1
ATOM 1279 C C . LEU A 1 164 ? -14.038 -1.608 13.793 1.00 97.62 164 LEU A C 1
ATOM 1281 O O . LEU A 1 164 ? -13.642 -0.550 14.290 1.00 97.62 164 LEU A O 1
ATOM 1285 N N . VAL A 1 165 ? -13.967 -2.771 14.432 1.00 97.81 165 VAL A N 1
ATOM 1286 C CA . VAL A 1 165 ? -13.405 -2.953 15.772 1.00 97.81 165 VAL A CA 1
ATOM 1287 C C . VAL A 1 165 ? -11.963 -3.434 15.645 1.00 97.81 165 VAL A C 1
ATOM 1289 O O . VAL A 1 165 ? -11.697 -4.536 15.167 1.00 97.81 165 VAL A O 1
ATOM 1292 N N . ILE A 1 166 ? -11.028 -2.603 16.094 1.00 97.75 166 ILE A N 1
ATOM 1293 C CA . ILE A 1 166 ? -9.593 -2.874 16.126 1.00 97.75 166 ILE A CA 1
ATOM 1294 C C . ILE A 1 166 ? -9.240 -3.308 17.543 1.00 97.75 166 ILE A C 1
ATOM 1296 O O . ILE A 1 166 ? -9.181 -2.492 18.467 1.00 97.75 166 ILE A O 1
ATOM 1300 N N . LYS A 1 167 ? -9.006 -4.606 17.727 1.00 97.12 167 LYS A N 1
ATOM 1301 C CA . LYS A 1 167 ? -8.551 -5.129 19.012 1.00 97.12 167 LYS A CA 1
ATOM 1302 C C . LYS A 1 167 ? -7.057 -4.893 19.153 1.00 97.12 167 LYS A C 1
ATOM 1304 O O . LYS A 1 167 ? -6.273 -5.221 18.257 1.00 97.12 167 LYS A O 1
ATOM 1309 N N . VAL A 1 168 ? -6.671 -4.363 20.303 1.00 95.94 168 VAL A N 1
ATOM 1310 C CA . VAL A 1 168 ? -5.284 -4.092 20.664 1.00 95.94 168 VAL A CA 1
ATOM 1311 C C . VAL A 1 168 ? -4.938 -4.737 22.004 1.00 95.94 168 VAL A C 1
ATOM 1313 O O . VAL A 1 168 ? -5.818 -5.120 22.768 1.00 95.94 168 VAL A O 1
ATOM 1316 N N . SER A 1 169 ? -3.651 -4.888 22.301 1.00 94.69 169 SER A N 1
ATOM 1317 C CA . SER A 1 169 ? -3.180 -5.323 23.621 1.00 94.69 169 SER A CA 1
ATOM 1318 C C . SER A 1 169 ? -2.013 -4.477 24.096 1.00 94.69 169 SER A C 1
ATOM 1320 O O . SER A 1 169 ? -1.188 -4.075 23.278 1.00 94.69 169 SER A O 1
ATOM 1322 N N . THR A 1 170 ? -1.904 -4.278 25.406 1.00 92.31 170 THR A N 1
ATOM 1323 C CA . THR A 1 170 ? -0.773 -3.584 26.032 1.00 92.31 170 THR A CA 1
ATOM 1324 C C . THR A 1 170 ? 0.557 -4.312 25.804 1.00 92.31 170 THR A C 1
ATOM 1326 O O . THR A 1 170 ? 0.591 -5.508 25.497 1.00 92.31 170 THR A O 1
ATOM 1329 N N . GLY A 1 171 ? 1.664 -3.580 25.951 1.00 83.56 171 GLY A N 1
ATOM 1330 C CA . GLY A 1 171 ? 3.024 -4.109 25.804 1.00 83.56 171 GLY A CA 1
ATOM 1331 C C . GLY A 1 171 ? 3.552 -4.078 24.369 1.00 83.56 171 GLY A C 1
ATOM 1332 O O . GLY A 1 171 ? 4.427 -4.867 24.021 1.00 83.56 171 GLY A O 1
ATOM 1333 N N . GLY A 1 172 ? 2.995 -3.207 23.523 1.00 77.19 172 GLY A N 1
ATOM 1334 C CA . GLY A 1 172 ? 3.476 -2.984 22.163 1.00 77.19 172 GLY A CA 1
ATOM 1335 C C . GLY A 1 172 ? 4.481 -1.850 22.045 1.00 77.19 172 GLY A C 1
ATOM 1336 O O . GLY A 1 172 ? 4.376 -0.847 22.743 1.00 77.19 172 GLY A O 1
ATOM 1337 N N . ASN A 1 173 ? 5.408 -2.000 21.096 1.00 67.88 173 ASN A N 1
ATOM 1338 C CA . ASN A 1 173 ? 6.434 -1.000 20.773 1.00 67.88 173 ASN A CA 1
ATOM 1339 C C . ASN A 1 173 ? 6.287 -0.448 19.345 1.00 67.88 173 ASN A C 1
ATOM 1341 O O . ASN A 1 173 ? 7.134 0.317 18.888 1.00 67.88 173 ASN A O 1
ATOM 1345 N N . VAL A 1 174 ? 5.267 -0.886 18.603 1.00 73.50 174 VAL A N 1
ATOM 1346 C CA . VAL A 1 174 ? 5.100 -0.553 17.186 1.00 73.50 174 VAL A CA 1
ATOM 1347 C C . VAL A 1 174 ? 4.010 0.504 17.053 1.00 73.50 174 VAL A C 1
ATOM 1349 O O . VAL A 1 174 ? 2.875 0.267 17.449 1.00 73.50 174 VAL A O 1
ATOM 1352 N N . GLY A 1 175 ? 4.345 1.668 16.490 1.00 85.69 175 GLY A N 1
ATOM 1353 C CA . GLY A 1 175 ? 3.397 2.781 16.340 1.00 85.69 175 GLY A CA 1
ATOM 1354 C C . GLY A 1 175 ? 2.339 2.574 15.250 1.00 85.69 175 GLY A C 1
ATOM 1355 O O . GLY A 1 175 ? 1.314 3.251 15.249 1.00 85.69 175 GLY A O 1
ATOM 1356 N N . SER A 1 176 ? 2.557 1.642 14.319 1.00 91.75 176 SER A N 1
ATOM 1357 C CA . SER A 1 176 ? 1.586 1.301 13.278 1.00 91.75 176 SER A CA 1
ATOM 1358 C C . SER A 1 176 ? 1.746 -0.131 12.773 1.00 91.75 176 SER A C 1
ATOM 1360 O O . SER A 1 176 ? 2.780 -0.769 12.961 1.00 91.75 176 SER A O 1
ATOM 1362 N N . THR A 1 177 ? 0.716 -0.657 12.122 1.00 93.50 177 THR A N 1
ATOM 1363 C CA . THR A 1 177 ? 0.753 -1.964 11.467 1.00 93.50 177 THR A CA 1
ATOM 1364 C C . THR A 1 177 ? 0.087 -1.909 10.097 1.00 93.50 177 THR A C 1
ATOM 1366 O O . THR A 1 177 ? -0.797 -1.086 9.856 1.00 93.50 177 THR A O 1
ATOM 1369 N N . VAL A 1 178 ? 0.505 -2.797 9.199 1.00 95.19 178 VAL A N 1
ATOM 1370 C CA . VAL A 1 178 ? -0.119 -2.984 7.890 1.00 95.19 178 VAL A CA 1
ATOM 1371 C C . VAL A 1 178 ? -1.000 -4.221 7.961 1.00 95.19 178 VAL A C 1
ATOM 1373 O O . VAL A 1 178 ? -0.524 -5.324 8.213 1.00 95.19 178 VAL A O 1
ATOM 1376 N N . VAL A 1 179 ? -2.291 -4.045 7.709 1.00 95.38 179 VAL A N 1
ATOM 1377 C CA . VAL A 1 179 ? -3.279 -5.122 7.773 1.00 95.38 179 VAL A CA 1
ATOM 1378 C C . VAL A 1 179 ? -3.923 -5.293 6.413 1.00 95.38 179 VAL A C 1
ATOM 1380 O O . VAL A 1 179 ? -4.414 -4.334 5.826 1.00 95.38 179 VAL A O 1
ATOM 1383 N N . LYS A 1 180 ? -3.973 -6.533 5.929 1.00 95.75 180 LYS A N 1
ATOM 1384 C CA . LYS A 1 180 ? -4.805 -6.916 4.788 1.00 95.75 180 LYS A CA 1
ATOM 1385 C C . LYS A 1 180 ? -6.048 -7.627 5.300 1.00 95.75 180 LYS A C 1
ATOM 1387 O O . LYS A 1 180 ? -5.918 -8.631 5.996 1.00 95.75 180 LYS A O 1
ATOM 1392 N N . SER A 1 181 ? -7.233 -7.142 4.946 1.00 95.62 181 SER A N 1
ATOM 1393 C CA . SER A 1 181 ? -8.491 -7.768 5.355 1.00 95.62 181 SER A CA 1
ATOM 1394 C C . SER A 1 181 ? -9.624 -7.460 4.383 1.00 95.62 181 SER A C 1
ATOM 1396 O O . SER A 1 181 ? -9.773 -6.333 3.919 1.00 95.62 181 SER A O 1
ATOM 1398 N N . GLU A 1 182 ? -10.459 -8.464 4.123 1.00 94.81 182 GLU A N 1
ATOM 1399 C CA . GLU A 1 182 ? -11.681 -8.326 3.323 1.00 94.81 182 GLU A CA 1
ATOM 1400 C C . GLU A 1 182 ? -12.692 -7.374 3.983 1.00 94.81 182 GLU A C 1
ATOM 1402 O O . GLU A 1 182 ? -13.362 -6.615 3.284 1.00 94.81 182 GLU A O 1
ATOM 1407 N N . LEU A 1 183 ? -12.693 -7.311 5.322 1.00 95.12 183 LEU A N 1
ATOM 1408 C CA . LEU A 1 183 ? -13.566 -6.438 6.117 1.00 95.12 183 LEU A CA 1
ATOM 1409 C C . LEU A 1 183 ? -13.405 -4.949 5.772 1.00 95.12 183 LEU A C 1
ATOM 1411 O O . LEU A 1 183 ? -14.303 -4.149 6.018 1.00 95.12 183 LEU A O 1
ATOM 1415 N N . LEU A 1 184 ? -12.255 -4.554 5.216 1.00 93.38 184 LEU A N 1
ATOM 1416 C CA . LEU A 1 184 ? -11.972 -3.165 4.850 1.00 93.38 184 LEU A CA 1
ATOM 1417 C C . LEU A 1 184 ? -12.758 -2.705 3.617 1.00 93.38 184 LEU A C 1
ATOM 1419 O O . LEU A 1 184 ? -13.039 -1.510 3.505 1.00 93.38 184 LEU A O 1
ATOM 1423 N N . ALA A 1 185 ? -13.132 -3.638 2.735 1.00 88.56 185 ALA A N 1
ATOM 1424 C CA . ALA A 1 185 ? -13.987 -3.370 1.580 1.00 88.56 185 ALA A CA 1
ATOM 1425 C C . ALA A 1 185 ? -15.484 -3.410 1.925 1.00 88.56 185 ALA A C 1
ATOM 1427 O O . ALA A 1 185 ? -16.312 -2.957 1.133 1.00 88.56 185 ALA A O 1
ATOM 1428 N N . GLU A 1 186 ? -15.844 -3.944 3.092 1.00 82.56 186 GLU A N 1
ATOM 1429 C CA . GLU A 1 186 ? -17.220 -3.957 3.572 1.00 82.56 186 GLU A CA 1
ATOM 1430 C C . GLU A 1 186 ? -17.627 -2.542 4.013 1.00 82.56 186 GLU A C 1
ATOM 1432 O O . GLU A 1 186 ? -16.820 -1.769 4.520 1.00 82.56 186 GLU A O 1
ATOM 1437 N N . GLY A 1 187 ? -18.874 -2.135 3.775 1.00 84.75 187 GLY A N 1
ATOM 1438 C CA . GLY A 1 187 ? -19.324 -0.779 4.100 1.00 84.75 187 GLY A CA 1
ATOM 1439 C C . GLY A 1 187 ? -19.395 -0.536 5.612 1.00 84.75 187 GLY A C 1
ATOM 1440 O O . GLY A 1 187 ? -20.398 -0.871 6.241 1.00 84.75 187 GLY A O 1
ATOM 1441 N N . TRP A 1 188 ? -18.362 0.081 6.188 1.00 93.69 188 TRP A N 1
ATOM 1442 C CA . TRP A 1 188 ? -18.293 0.487 7.595 1.00 93.69 188 TRP A CA 1
ATOM 1443 C C . TRP A 1 188 ? -18.337 2.011 7.761 1.00 93.69 188 TRP A C 1
ATOM 1445 O O . TRP A 1 188 ? -17.950 2.773 6.877 1.00 93.69 188 TRP A O 1
ATOM 1455 N N . GLU A 1 189 ? -18.830 2.462 8.914 1.00 94.19 189 GLU A N 1
ATOM 1456 C CA . GLU A 1 189 ? -19.096 3.882 9.203 1.00 94.19 189 GLU A CA 1
ATOM 1457 C C . GLU A 1 189 ? -18.342 4.402 10.424 1.00 94.19 189 GLU A C 1
ATOM 1459 O O . GLU A 1 189 ? -18.123 5.604 10.564 1.00 94.19 189 GLU A O 1
ATOM 1464 N N . LYS A 1 190 ? -17.976 3.500 11.336 1.00 95.94 190 LYS A N 1
ATOM 1465 C CA . LYS A 1 190 ? -17.345 3.829 12.613 1.00 95.94 190 LYS A CA 1
ATOM 1466 C C . LYS A 1 190 ? -16.114 2.969 12.811 1.00 95.94 190 LYS A C 1
ATOM 1468 O O . LYS A 1 190 ? -16.070 1.837 12.340 1.00 95.94 190 LYS A O 1
ATOM 1473 N N . ILE A 1 191 ? -15.146 3.503 13.543 1.00 97.62 191 ILE A N 1
ATOM 1474 C CA . ILE A 1 191 ? -13.929 2.794 13.926 1.00 97.62 191 ILE A CA 1
ATOM 1475 C C . ILE A 1 191 ? -13.777 2.908 15.438 1.00 97.62 191 ILE A C 1
ATOM 1477 O O . ILE A 1 191 ? -13.873 4.010 15.990 1.00 97.62 191 ILE A O 1
ATOM 1481 N N . ILE A 1 192 ? -13.533 1.779 16.098 1.00 97.50 192 ILE A N 1
ATOM 1482 C CA . ILE A 1 192 ? -13.269 1.714 17.535 1.00 97.50 192 ILE A CA 1
ATOM 1483 C C . ILE A 1 192 ? -12.025 0.867 17.768 1.00 97.50 192 ILE A C 1
ATOM 1485 O O . ILE A 1 192 ? -11.934 -0.253 17.280 1.00 97.50 192 ILE A O 1
ATOM 1489 N N . TYR A 1 193 ? -11.097 1.390 18.559 1.00 97.38 193 TYR A N 1
ATOM 1490 C CA . TYR A 1 193 ? -10.005 0.633 19.154 1.00 97.38 193 TYR A CA 1
ATOM 1491 C C . TYR A 1 193 ? -10.433 0.143 20.533 1.00 97.38 193 TYR A C 1
ATOM 1493 O O . TYR A 1 193 ? -11.068 0.897 21.273 1.00 97.38 193 TYR A O 1
ATOM 1501 N N . THR A 1 194 ? -10.067 -1.079 20.913 1.00 96.19 194 THR A N 1
ATOM 1502 C CA . THR A 1 194 ? -10.326 -1.585 22.266 1.00 96.19 194 THR A CA 1
ATOM 1503 C C . THR A 1 194 ? -9.307 -2.626 22.711 1.00 96.19 194 THR A C 1
ATOM 1505 O O . THR A 1 194 ? -8.859 -3.445 21.911 1.00 96.19 194 THR A O 1
ATOM 1508 N N . ASP A 1 195 ? -8.969 -2.615 23.997 1.00 95.06 195 ASP A N 1
ATOM 1509 C CA . ASP A 1 195 ? -8.208 -3.672 24.677 1.00 95.06 195 ASP A CA 1
ATOM 1510 C C . ASP A 1 195 ? -9.095 -4.547 25.591 1.00 95.06 195 ASP A C 1
ATOM 1512 O O . ASP A 1 195 ? -8.596 -5.371 26.355 1.00 95.06 195 ASP A O 1
ATOM 1516 N N . GLY A 1 196 ? -10.419 -4.354 25.528 1.00 93.56 196 GLY A N 1
ATOM 1517 C CA . GLY A 1 196 ? -11.416 -4.987 26.394 1.00 93.56 196 GLY A CA 1
ATOM 1518 C C . GLY A 1 196 ? -11.719 -4.227 27.691 1.00 93.56 196 GLY A C 1
ATOM 1519 O O . GLY A 1 196 ? -12.777 -4.449 28.273 1.00 93.56 196 GLY A O 1
ATOM 1520 N N . SER A 1 197 ? -10.846 -3.314 28.123 1.00 92.88 197 SER A N 1
ATOM 1521 C CA . SER A 1 197 ? -11.046 -2.476 29.320 1.00 92.88 197 SER A CA 1
ATOM 1522 C C . SER A 1 197 ? -11.335 -1.017 28.966 1.00 92.88 197 SER A C 1
ATOM 1524 O O . SER A 1 197 ? -12.145 -0.359 29.613 1.00 92.88 197 SER A O 1
ATOM 1526 N N . SER A 1 198 ? -10.683 -0.520 27.920 1.00 91.62 198 SER A N 1
ATOM 1527 C CA . SER A 1 198 ? -10.766 0.839 27.405 1.00 91.62 198 SER A CA 1
ATOM 1528 C C . SER A 1 198 ? -11.166 0.832 25.932 1.00 91.62 198 SER A C 1
ATOM 1530 O O . SER A 1 198 ? -11.020 -0.163 25.209 1.00 91.62 198 SER A O 1
ATOM 1532 N N . THR A 1 199 ? -11.690 1.969 25.478 1.00 94.44 199 THR A N 1
ATOM 1533 C CA . THR A 1 199 ? -12.074 2.173 24.082 1.00 94.44 199 THR A CA 1
ATOM 1534 C C . THR A 1 199 ? -11.656 3.548 23.598 1.00 94.44 199 THR A C 1
ATOM 1536 O O . THR A 1 199 ? -11.879 4.536 24.298 1.00 94.44 199 THR A O 1
ATOM 1539 N N . TRP A 1 200 ? -11.163 3.620 22.366 1.00 94.56 200 TRP A N 1
ATOM 1540 C CA . TRP A 1 200 ? -10.834 4.872 21.687 1.00 94.56 200 TRP A CA 1
ATOM 1541 C C . TRP A 1 200 ? -11.545 4.923 20.344 1.00 94.56 200 TRP A C 1
ATOM 1543 O O . TRP A 1 200 ? -11.722 3.902 19.677 1.00 94.56 200 TRP A O 1
ATOM 1553 N N . ARG A 1 201 ? -11.963 6.114 19.924 1.00 96.44 201 ARG A N 1
ATOM 1554 C CA . ARG A 1 201 ? -12.501 6.295 18.573 1.00 96.44 201 ARG A CA 1
ATOM 1555 C C . ARG A 1 201 ? -11.357 6.329 17.565 1.00 96.44 201 ARG A C 1
ATOM 1557 O O . ARG A 1 201 ? -10.248 6.741 17.889 1.00 96.44 201 ARG A O 1
ATOM 1564 N N . GLY A 1 202 ? -11.635 5.880 16.347 1.00 96.19 202 GLY A N 1
ATOM 1565 C CA . GLY A 1 202 ? -10.723 6.006 15.216 1.00 96.19 202 GLY A CA 1
ATOM 1566 C C . GLY A 1 202 ? -11.251 6.955 14.148 1.00 96.19 202 GLY A C 1
ATOM 1567 O O . GLY A 1 202 ? -12.456 7.193 14.045 1.00 96.19 202 GLY A O 1
ATOM 1568 N N . LYS A 1 203 ? -10.340 7.459 13.318 1.00 95.06 203 LYS A N 1
ATOM 1569 C CA . LYS A 1 203 ? -10.641 8.218 12.102 1.00 95.06 203 LYS A CA 1
ATOM 1570 C C . LYS A 1 203 ? -10.095 7.496 10.874 1.00 95.06 203 LYS A C 1
ATOM 1572 O O . LYS A 1 203 ? -9.034 6.878 10.929 1.00 95.06 203 LYS A O 1
ATOM 1577 N N . LYS A 1 204 ? -10.836 7.602 9.770 1.00 92.69 204 LYS A N 1
ATOM 1578 C CA . LYS A 1 204 ? -10.435 7.143 8.438 1.00 92.69 204 LYS A CA 1
ATOM 1579 C C . LYS A 1 204 ? -9.843 8.310 7.657 1.00 92.69 204 LYS A C 1
ATOM 1581 O O . LYS A 1 204 ? -10.480 9.356 7.564 1.00 92.69 204 LYS A O 1
ATOM 1586 N N . SER A 1 205 ? -8.711 8.073 7.016 1.00 89.31 205 SER A N 1
ATOM 1587 C CA . SER A 1 205 ? -8.115 8.942 6.006 1.00 89.31 205 SER A CA 1
ATOM 1588 C C . SER A 1 205 ? -7.812 8.133 4.744 1.00 89.31 205 SER A C 1
ATOM 1590 O O . SER A 1 205 ? -7.609 6.919 4.799 1.00 89.31 205 SER A O 1
ATOM 1592 N N . VAL A 1 206 ? -7.792 8.803 3.593 1.00 79.25 206 VAL A N 1
ATOM 1593 C CA . VAL A 1 206 ? -7.393 8.212 2.308 1.00 79.25 206 VAL A CA 1
ATOM 1594 C C . VAL A 1 206 ? -6.097 8.888 1.870 1.00 79.25 206 VAL A C 1
ATOM 1596 O O . VAL A 1 206 ? -5.980 10.105 1.987 1.00 79.25 206 VAL A O 1
ATOM 1599 N N . MET A 1 207 ? -5.113 8.106 1.418 1.00 72.56 207 MET A N 1
ATOM 1600 C CA . MET A 1 207 ? -3.746 8.595 1.163 1.00 72.56 207 MET A CA 1
ATOM 1601 C C . MET A 1 207 ? -3.558 9.308 -0.187 1.00 72.56 207 MET A C 1
ATOM 1603 O O . MET A 1 207 ? -2.465 9.800 -0.463 1.00 72.56 207 MET A O 1
ATOM 1607 N N . GLY A 1 208 ? -4.592 9.387 -1.027 1.00 79.94 208 GLY A N 1
ATOM 1608 C CA . GLY A 1 208 ? -4.475 9.983 -2.353 1.00 79.94 208 GLY A CA 1
ATOM 1609 C C . GLY A 1 208 ? -5.664 9.695 -3.262 1.00 79.94 208 GLY A C 1
ATOM 1610 O O . GLY A 1 208 ? -6.770 9.427 -2.784 1.00 79.94 208 GLY A O 1
ATOM 1611 N N . ASN A 1 209 ? -5.419 9.757 -4.571 1.00 82.75 209 ASN A N 1
ATOM 1612 C CA . ASN A 1 209 ? -6.417 9.503 -5.607 1.00 82.75 209 ASN A CA 1
ATOM 1613 C C . ASN A 1 209 ? -6.252 8.095 -6.194 1.00 82.75 209 ASN A C 1
ATOM 1615 O O . ASN A 1 209 ? -5.135 7.616 -6.389 1.00 82.75 209 ASN A O 1
ATOM 1619 N N . GLY A 1 210 ? -7.372 7.460 -6.543 1.00 85.44 210 GLY A N 1
ATOM 1620 C CA . GLY A 1 210 ? -7.401 6.102 -7.091 1.00 85.44 210 GLY A CA 1
ATOM 1621 C C . GLY A 1 210 ? -7.721 5.038 -6.041 1.00 85.44 210 GLY A C 1
ATOM 1622 O O . GLY A 1 210 ? -8.335 5.321 -5.011 1.00 85.44 210 GLY A O 1
ATOM 1623 N N . GLU A 1 211 ? -7.342 3.792 -6.321 1.00 90.06 211 GLU A N 1
ATOM 1624 C CA . GLU A 1 211 ? -7.546 2.674 -5.398 1.00 90.06 211 GLU A CA 1
ATOM 1625 C C . GLU A 1 211 ? -6.394 2.648 -4.392 1.00 90.06 211 GLU A C 1
ATOM 1627 O O . GLU A 1 211 ? -5.335 2.101 -4.691 1.00 90.06 211 GLU A O 1
ATOM 1632 N N . CYS A 1 212 ? -6.595 3.265 -3.225 1.00 91.69 212 CYS A N 1
ATOM 1633 C CA . CYS A 1 212 ? -5.563 3.498 -2.212 1.00 91.69 212 CYS A CA 1
ATOM 1634 C C . CYS A 1 212 ? -5.781 2.679 -0.927 1.00 91.69 212 CYS A C 1
ATOM 1636 O O . CYS A 1 212 ? -6.928 2.355 -0.603 1.00 91.69 212 CYS A O 1
ATOM 1638 N N . PRO A 1 213 ? -4.713 2.415 -0.149 1.00 92.81 213 PRO A N 1
ATOM 1639 C CA . PRO A 1 213 ? -4.825 1.928 1.220 1.00 92.81 213 PRO A CA 1
ATOM 1640 C C . PRO A 1 213 ? -5.651 2.862 2.094 1.00 92.81 213 PRO A C 1
ATOM 1642 O O . PRO A 1 213 ? -5.642 4.088 1.931 1.00 92.81 213 PRO A O 1
ATOM 1645 N N . VAL A 1 214 ? -6.325 2.271 3.073 1.00 92.94 214 VAL A N 1
ATOM 1646 C CA . VAL A 1 214 ? -7.021 3.019 4.115 1.00 92.94 214 VAL A CA 1
ATOM 1647 C C . VAL A 1 214 ? -6.034 3.366 5.222 1.00 92.94 214 VAL A C 1
ATOM 1649 O O . VAL A 1 214 ? -5.393 2.486 5.785 1.00 92.94 214 VAL A O 1
ATOM 1652 N N . TRP A 1 215 ? -5.941 4.634 5.598 1.00 93.38 215 TRP A N 1
ATOM 1653 C CA . TRP A 1 215 ? -5.203 5.016 6.796 1.00 93.38 215 TRP A CA 1
ATOM 1654 C C . TRP A 1 215 ? -6.179 5.171 7.956 1.00 93.38 215 TRP A C 1
ATOM 1656 O O . TRP A 1 215 ? -7.172 5.895 7.860 1.00 93.38 215 TRP A O 1
ATOM 1666 N N . ILE A 1 216 ? -5.914 4.459 9.044 1.00 95.69 216 ILE A N 1
ATOM 1667 C CA . ILE A 1 216 ? -6.718 4.483 10.257 1.00 95.69 216 ILE A CA 1
ATOM 1668 C C . ILE A 1 216 ? -5.843 4.953 11.409 1.00 95.69 216 ILE A C 1
ATOM 1670 O O . ILE A 1 216 ? -4.742 4.443 11.600 1.00 95.69 216 ILE A O 1
ATOM 1674 N N . SER A 1 217 ? -6.332 5.925 12.172 1.00 95.06 217 SER A N 1
ATOM 1675 C CA . SER A 1 217 ? -5.623 6.442 13.344 1.00 95.06 217 SER A CA 1
ATOM 1676 C C . SER A 1 217 ? -6.560 6.670 14.525 1.00 95.06 217 SER A C 1
ATOM 1678 O O . SER A 1 217 ? -7.743 6.971 14.319 1.00 95.06 217 SER A O 1
ATOM 1680 N N . PRO A 1 218 ? -6.070 6.526 15.767 1.00 92.06 218 PRO A N 1
ATOM 1681 C CA . PRO A 1 218 ? -6.850 6.852 16.947 1.00 92.06 218 PRO A CA 1
ATOM 1682 C C . PRO A 1 218 ? -7.110 8.363 17.009 1.00 92.06 218 PRO A C 1
ATOM 1684 O O . PRO A 1 218 ? -6.284 9.187 16.612 1.00 92.06 218 PRO A O 1
ATOM 1687 N N . THR A 1 219 ? -8.282 8.737 17.507 1.00 87.62 219 THR A N 1
ATOM 1688 C CA . THR A 1 219 ? -8.596 10.115 17.891 1.00 87.62 219 THR A CA 1
ATOM 1689 C C . THR A 1 219 ? -8.427 10.253 19.397 1.00 87.62 219 THR A C 1
ATOM 1691 O O . THR A 1 219 ? -8.910 9.390 20.132 1.00 87.62 219 THR A O 1
ATOM 1694 N N . SER A 1 220 ? -7.770 11.332 19.825 1.00 63.88 220 SER A N 1
ATOM 1695 C CA . SER A 1 220 ? -7.681 11.754 21.230 1.00 63.88 220 SER A CA 1
ATOM 1696 C C . SER A 1 220 ? -9.051 11.926 21.872 1.00 63.88 220 SER A C 1
ATOM 1698 O O . SER A 1 220 ? -9.916 12.522 21.184 1.00 63.88 220 SER A O 1
#